Protein AF-A0A533UAQ6-F1 (afdb_monomer_lite)

Secondary structure (DSSP, 8-state):
------------------------------SSPPHHHHHHHTTT---EEEEE--GGGHHHHHHHHHHSTTS-EEEEE-SSSSS-SS--HHHHHHHHHHHHTT-EEEEEEE-GGGTSS-HHHHHHHHHHHHHHSTTT-SEEEEES----GGGHHHHHHHHHHHHHTT--EEEE--SSPPPGGGGGG-SEE----SSSPPPHHHHHHHS-TT----------

Sequence (220 aa):
MIEKSSRVCFGFVAAVLLFSMISTMPHFASGAISPDLATRLKGNTTGIYYPLYSLSELPQVLAAKQAFPNVPFMVNINPASGPGTAPSTAWTSAITQLKSAGAVVTGYVPTAYGTGRSIANVEGMISSYNQFYPNMLDGIMFDEVSGSCSKFTFYQTISNYARSLGYSYIRANPGSSICQTDVPLFNHIAIYESAGYPSESTLASRTFYPQYSKDVVENI

Structure (mmCIF, N/CA/C/O backbone):
data_AF-A0A533UAQ6-F1
#
_entry.id   AF-A0A533UAQ6-F1
#
loop_
_atom_site.group_PDB
_atom_site.id
_atom_site.type_symbol
_atom_site.label_atom_id
_atom_site.label_alt_id
_atom_site.label_comp_id
_atom_site.label_asym_id
_atom_site.label_entity_id
_atom_site.label_seq_id
_atom_site.pdbx_PDB_ins_code
_atom_site.Cartn_x
_atom_site.Cartn_y
_atom_site.Cartn_z
_atom_site.occupancy
_atom_site.B_iso_or_equiv
_atom_site.auth_seq_id
_atom_site.auth_comp_id
_atom_site.auth_asym_id
_atom_site.auth_atom_id
_atom_site.pdbx_PDB_model_num
ATOM 1 N N . MET A 1 1 ? 65.868 -45.463 54.031 1.00 37.78 1 MET A N 1
ATOM 2 C CA . MET A 1 1 ? 65.318 -46.270 52.922 1.00 37.78 1 MET A CA 1
ATOM 3 C C . MET A 1 1 ? 64.194 -45.481 52.282 1.00 37.78 1 MET A C 1
ATOM 5 O O . MET A 1 1 ? 63.428 -44.855 52.999 1.00 37.78 1 MET A O 1
ATOM 9 N N . ILE A 1 2 ? 64.226 -45.420 50.956 1.00 41.84 2 ILE A N 1
ATOM 10 C CA . ILE A 1 2 ? 63.388 -44.621 50.053 1.00 41.84 2 ILE A CA 1
ATOM 11 C C . ILE A 1 2 ? 61.929 -45.082 50.107 1.00 41.84 2 ILE A C 1
ATOM 13 O O . ILE A 1 2 ? 61.722 -46.286 50.074 1.00 41.84 2 ILE A O 1
ATOM 17 N N . GLU A 1 3 ? 60.974 -44.143 50.118 1.00 35.47 3 GLU A N 1
ATOM 18 C CA . GLU A 1 3 ? 59.638 -44.187 49.472 1.00 35.47 3 GLU A CA 1
ATOM 19 C C . GLU A 1 3 ? 58.774 -43.040 50.046 1.00 35.47 3 GLU A C 1
ATOM 21 O O . GLU A 1 3 ? 58.892 -42.718 51.219 1.00 35.47 3 GLU A O 1
ATOM 26 N N . LYS A 1 4 ? 57.878 -42.337 49.349 1.00 37.56 4 LYS A N 1
ATOM 27 C CA . LYS A 1 4 ? 57.475 -42.235 47.942 1.00 37.56 4 LYS A CA 1
ATOM 28 C C . LYS A 1 4 ? 56.616 -40.962 47.885 1.00 37.56 4 LYS A C 1
ATOM 30 O O . LYS A 1 4 ? 55.705 -40.794 48.690 1.00 37.56 4 LYS A O 1
ATOM 35 N N . SER A 1 5 ? 56.927 -40.045 46.975 1.00 42.09 5 SER A N 1
ATOM 36 C CA . SER A 1 5 ? 56.110 -38.853 46.718 1.00 42.09 5 SER A CA 1
ATOM 37 C C . SER A 1 5 ? 54.762 -39.267 46.124 1.00 42.09 5 SER A C 1
ATOM 39 O O . SER A 1 5 ? 54.739 -40.011 45.144 1.00 42.09 5 SER A O 1
ATOM 41 N N . SER A 1 6 ? 53.649 -38.772 46.673 1.00 43.28 6 SER A N 1
ATOM 42 C CA . SER A 1 6 ? 52.372 -38.755 45.954 1.00 43.28 6 SER A CA 1
ATOM 43 C C . SER A 1 6 ? 51.795 -37.342 45.987 1.00 43.28 6 SER A C 1
ATOM 45 O O . SER A 1 6 ? 51.517 -36.769 47.040 1.00 43.28 6 SER A O 1
ATOM 47 N N . ARG A 1 7 ? 51.716 -36.749 44.797 1.00 45.34 7 ARG A N 1
ATOM 48 C CA . ARG A 1 7 ? 51.082 -35.462 44.527 1.00 45.34 7 ARG A CA 1
ATOM 49 C C . ARG A 1 7 ? 49.578 -35.700 44.443 1.00 45.34 7 ARG A C 1
ATOM 51 O O . ARG A 1 7 ? 49.134 -36.460 43.589 1.00 45.34 7 ARG A O 1
ATOM 58 N N . VAL A 1 8 ? 48.809 -35.045 45.304 1.00 46.03 8 VAL A N 1
ATOM 59 C CA . VAL A 1 8 ? 47.346 -35.020 45.210 1.00 46.03 8 VAL A CA 1
ATOM 60 C C . VAL A 1 8 ? 46.960 -33.987 44.148 1.00 46.03 8 VAL A C 1
ATOM 62 O O . VAL A 1 8 ? 47.242 -32.799 44.294 1.00 46.03 8 VAL A O 1
ATOM 65 N N . CYS A 1 9 ? 46.364 -34.449 43.048 1.00 39.62 9 CYS A N 1
ATOM 66 C CA . CYS A 1 9 ? 45.767 -33.603 42.017 1.00 39.62 9 CYS A CA 1
ATOM 67 C C . CYS A 1 9 ? 44.530 -32.885 42.575 1.00 39.62 9 CYS A C 1
ATOM 69 O O . CYS A 1 9 ? 43.550 -33.531 42.937 1.00 39.62 9 CYS A O 1
ATOM 71 N N . PHE A 1 10 ? 44.547 -31.551 42.585 1.00 40.59 10 PHE A N 1
ATOM 72 C CA . PHE A 1 10 ? 43.335 -30.745 42.725 1.00 40.59 10 PHE A CA 1
ATOM 73 C C . PHE A 1 10 ? 42.545 -30.805 41.410 1.00 40.59 10 PHE A C 1
ATOM 75 O O . PHE A 1 10 ? 42.944 -30.212 40.409 1.00 40.59 10 PHE A O 1
ATOM 82 N N . GLY A 1 11 ? 41.438 -31.548 41.405 1.00 37.84 11 GLY A N 1
ATOM 83 C CA . GLY A 1 11 ? 40.451 -31.508 40.331 1.00 37.84 11 GLY A CA 1
ATOM 84 C C . GLY A 1 11 ? 39.616 -30.232 40.426 1.00 37.84 11 GLY A C 1
ATOM 85 O O . GLY A 1 11 ? 38.866 -30.046 41.380 1.00 37.84 11 GLY A O 1
ATOM 86 N N . PHE A 1 12 ? 39.762 -29.355 39.435 1.00 39.44 12 PHE A N 1
ATOM 87 C CA . PHE A 1 12 ? 38.885 -28.214 39.183 1.00 39.44 12 PHE A CA 1
ATOM 88 C C . PHE A 1 12 ? 37.482 -28.712 38.800 1.00 39.44 12 PHE A C 1
ATOM 90 O O . PHE A 1 12 ? 37.337 -29.425 37.810 1.00 39.44 12 PHE A O 1
ATOM 97 N N . VAL A 1 13 ? 36.444 -28.276 39.515 1.00 39.81 13 VAL A N 1
ATOM 98 C CA . VAL A 1 13 ? 35.066 -28.281 38.999 1.00 39.81 13 VAL A CA 1
ATOM 99 C C . VAL A 1 13 ? 34.611 -26.829 38.937 1.00 39.81 13 VAL A C 1
ATOM 101 O O . VAL A 1 13 ? 34.117 -26.269 39.911 1.00 39.81 13 VAL A O 1
ATOM 104 N N . ALA A 1 14 ? 34.839 -26.192 37.789 1.00 40.38 14 ALA A N 1
ATOM 105 C CA . ALA A 1 14 ? 34.228 -24.910 37.473 1.00 40.38 14 ALA A CA 1
ATOM 106 C C . ALA A 1 14 ? 32.794 -25.178 36.995 1.00 40.38 14 ALA A C 1
ATOM 108 O O . ALA A 1 14 ? 32.577 -25.633 35.874 1.00 40.38 14 ALA A O 1
ATOM 109 N N . ALA A 1 15 ? 31.813 -24.933 37.863 1.00 41.59 15 ALA A N 1
ATOM 110 C CA . ALA A 1 15 ? 30.408 -24.936 37.484 1.00 41.5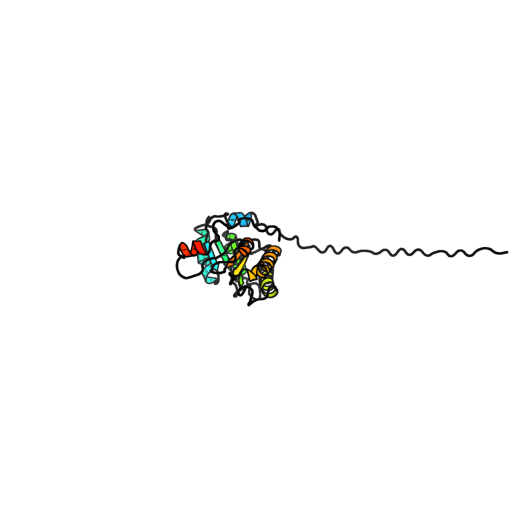9 15 ALA A CA 1
ATOM 111 C C . ALA A 1 15 ? 30.123 -23.689 36.631 1.00 41.59 15 ALA A C 1
ATOM 113 O O . ALA A 1 15 ? 29.994 -22.580 37.149 1.00 41.59 15 ALA A O 1
ATOM 114 N N . VAL A 1 16 ? 30.058 -23.862 35.311 1.00 42.25 16 VAL A N 1
ATOM 115 C CA . VAL A 1 16 ? 29.593 -22.821 34.389 1.00 42.25 16 VAL A CA 1
ATOM 116 C C . VAL A 1 16 ? 28.066 -22.795 34.453 1.00 42.25 16 VAL A C 1
ATOM 118 O O . VAL A 1 16 ? 27.390 -23.623 33.846 1.00 42.25 16 VAL A O 1
ATOM 121 N N . LEU A 1 17 ? 27.517 -21.849 35.214 1.00 41.69 17 LEU A N 1
ATOM 122 C CA . LEU A 1 17 ? 26.097 -21.506 35.170 1.00 41.69 17 LEU A CA 1
ATOM 123 C C . LEU A 1 17 ? 25.812 -20.765 33.857 1.00 41.69 17 LEU A C 1
ATOM 125 O O . LEU A 1 17 ? 25.937 -19.545 33.768 1.00 41.69 17 LEU A O 1
ATOM 129 N N . LEU A 1 18 ? 25.444 -21.518 32.822 1.00 40.66 18 LEU A N 1
ATOM 130 C CA . LEU A 1 18 ? 24.836 -20.978 31.609 1.00 40.66 18 LEU A CA 1
ATOM 131 C C . LEU A 1 18 ? 23.418 -20.508 31.952 1.00 40.66 18 LEU A C 1
ATOM 133 O O . LEU A 1 18 ? 22.470 -21.289 31.941 1.00 40.66 18 LEU A O 1
ATOM 137 N N . PHE A 1 19 ? 23.269 -19.219 32.253 1.00 42.84 19 PHE A N 1
ATOM 138 C CA . PHE A 1 19 ? 21.973 -18.559 32.143 1.00 42.84 19 PHE A CA 1
ATOM 139 C C . PHE A 1 19 ? 21.573 -18.576 30.666 1.00 42.84 19 PHE A C 1
ATOM 141 O O . PHE A 1 19 ? 22.079 -17.789 29.866 1.00 42.84 19 PHE A O 1
ATOM 148 N N . SER A 1 20 ? 20.679 -19.492 30.288 1.00 41.34 20 SER A N 1
ATOM 149 C CA . SER A 1 20 ? 20.009 -19.420 28.996 1.00 41.34 20 SER A CA 1
ATOM 150 C C . SER A 1 20 ? 19.139 -18.167 29.003 1.00 41.34 20 SER A C 1
ATOM 152 O O . SER A 1 20 ? 18.045 -18.152 29.570 1.00 41.34 20 SER A O 1
ATOM 154 N N . MET A 1 21 ? 19.631 -17.097 28.387 1.00 43.41 21 MET A N 1
ATOM 155 C CA . MET A 1 21 ? 18.768 -16.031 27.903 1.00 43.41 21 MET A CA 1
ATOM 156 C C . MET A 1 21 ? 17.823 -16.684 26.896 1.00 43.41 21 MET A C 1
ATOM 158 O O . MET A 1 21 ? 18.199 -16.925 25.749 1.00 43.41 21 MET A O 1
ATOM 162 N N . ILE A 1 22 ? 16.607 -17.014 27.329 1.00 46.47 22 ILE A N 1
ATOM 163 C CA . ILE A 1 22 ? 15.497 -17.239 26.411 1.00 46.47 22 ILE A CA 1
ATOM 164 C C . ILE A 1 22 ? 15.212 -15.861 25.817 1.00 46.47 22 ILE A C 1
ATOM 166 O O . ILE A 1 22 ? 14.390 -15.094 26.307 1.00 46.47 22 ILE A O 1
ATOM 170 N N . SER A 1 23 ? 15.990 -15.516 24.793 1.00 41.38 23 SER A N 1
ATOM 171 C CA . SER A 1 23 ? 15.589 -14.559 23.781 1.00 41.38 23 SER A CA 1
ATOM 172 C C . SER A 1 23 ? 14.263 -15.084 23.253 1.00 41.38 23 SER A C 1
ATOM 174 O O . SER A 1 23 ? 14.217 -16.123 22.591 1.00 41.38 23 SER A O 1
ATOM 176 N N . THR A 1 24 ? 13.165 -14.436 23.635 1.00 39.88 24 THR A N 1
ATOM 177 C CA . THR A 1 24 ? 11.877 -14.634 22.986 1.00 39.88 24 THR A CA 1
ATOM 178 C C . THR A 1 24 ? 12.060 -14.172 21.551 1.00 39.88 24 THR A C 1
ATOM 180 O O . THR A 1 24 ? 11.865 -12.997 21.240 1.00 39.88 24 THR A O 1
ATOM 183 N N . MET A 1 25 ? 12.510 -15.081 20.684 1.00 42.47 25 MET A N 1
ATOM 184 C CA . MET A 1 25 ? 12.409 -14.867 19.255 1.00 42.47 25 MET A CA 1
ATOM 185 C C . MET A 1 25 ? 10.946 -14.524 18.993 1.00 42.47 25 MET A C 1
ATOM 187 O O . MET A 1 25 ? 10.076 -15.294 19.425 1.00 42.47 25 MET A O 1
ATOM 191 N N . PRO A 1 26 ? 10.647 -13.366 18.381 1.00 44.41 26 PRO A N 1
ATOM 192 C CA . PRO A 1 26 ? 9.288 -13.099 17.964 1.00 44.41 26 PRO A CA 1
ATOM 193 C C . PRO A 1 26 ? 8.875 -14.296 17.113 1.00 44.41 26 PRO A C 1
ATOM 195 O O . PRO A 1 26 ? 9.591 -14.685 16.190 1.00 44.41 26 PRO A O 1
ATOM 198 N N . HIS A 1 27 ? 7.775 -14.945 17.496 1.00 41.75 27 HIS A N 1
ATOM 199 C CA . HIS A 1 27 ? 7.109 -15.890 16.616 1.00 41.75 27 HIS A CA 1
ATOM 200 C C . HIS A 1 27 ? 6.957 -15.163 15.284 1.00 41.75 27 HIS A C 1
ATOM 202 O O . HIS A 1 27 ? 6.264 -14.147 15.233 1.00 41.75 27 HIS A O 1
ATOM 208 N N . PHE A 1 28 ? 7.651 -15.629 14.244 1.00 41.25 28 PHE A N 1
ATOM 209 C CA . PHE A 1 28 ? 7.388 -15.158 12.897 1.00 41.25 28 PHE A CA 1
ATOM 210 C C . PHE A 1 28 ? 5.911 -15.446 12.657 1.00 41.25 28 PHE A C 1
ATOM 212 O O . PHE A 1 28 ? 5.507 -16.608 12.561 1.00 41.25 28 PHE A O 1
ATOM 219 N N . ALA A 1 29 ? 5.089 -14.397 12.669 1.00 47.56 29 ALA A N 1
ATOM 220 C CA . ALA A 1 29 ? 3.724 -14.514 12.212 1.00 47.56 29 ALA A CA 1
ATOM 221 C C . ALA A 1 29 ? 3.829 -15.072 10.795 1.00 47.56 29 ALA A C 1
ATOM 223 O O . ALA A 1 29 ? 4.537 -14.515 9.954 1.00 47.56 29 ALA A O 1
ATOM 224 N N . SER A 1 30 ? 3.209 -16.229 10.569 1.00 52.34 30 SER A N 1
ATOM 225 C CA . SER A 1 30 ? 3.068 -16.781 9.231 1.00 52.34 30 SER A CA 1
ATOM 226 C C . SER A 1 30 ? 2.620 -15.651 8.303 1.00 52.34 30 SER A C 1
ATOM 228 O O . SER A 1 30 ? 1.669 -14.940 8.624 1.00 52.34 30 SER A O 1
ATOM 230 N N . GLY A 1 31 ? 3.284 -15.487 7.155 1.00 59.75 31 GLY A N 1
ATOM 231 C CA . GLY A 1 31 ? 2.852 -14.549 6.114 1.00 59.75 31 GLY A CA 1
ATOM 232 C C . GLY A 1 31 ? 1.464 -14.874 5.537 1.00 59.75 31 GLY A C 1
ATOM 233 O O . GLY A 1 31 ? 1.018 -14.200 4.611 1.00 59.75 31 GLY A O 1
ATOM 234 N N . ALA A 1 32 ? 0.788 -15.901 6.062 1.00 76.38 32 ALA A N 1
ATOM 235 C CA . ALA A 1 32 ? -0.568 -16.263 5.720 1.00 76.38 32 ALA A CA 1
ATOM 236 C C . ALA A 1 32 ? -1.567 -15.161 6.094 1.00 76.38 32 ALA A C 1
ATOM 238 O O . ALA A 1 32 ? -1.533 -14.549 7.163 1.00 76.38 32 ALA A O 1
ATOM 239 N N . ILE A 1 33 ? -2.517 -14.960 5.189 1.00 82.50 33 ILE A N 1
ATOM 240 C CA . ILE A 1 33 ? -3.680 -14.108 5.399 1.00 82.50 33 ILE A CA 1
ATOM 241 C C . ILE A 1 33 ? -4.518 -14.688 6.546 1.00 82.50 33 ILE A C 1
ATOM 243 O O . ILE A 1 33 ? -4.888 -15.863 6.525 1.00 82.50 33 ILE A O 1
ATOM 247 N N . SER A 1 34 ? -4.847 -13.861 7.543 1.00 87.31 34 SER A N 1
ATOM 248 C CA . SER A 1 34 ? -5.701 -14.291 8.655 1.00 87.31 34 SER A CA 1
ATOM 249 C C . SER A 1 34 ? -7.123 -14.631 8.172 1.00 87.31 34 SER A C 1
ATOM 251 O O . SER A 1 34 ? -7.592 -14.045 7.193 1.00 87.31 34 SER A O 1
ATOM 253 N N . PRO A 1 35 ? -7.871 -15.518 8.858 1.00 89.19 35 PRO A N 1
ATOM 254 C CA . PRO A 1 35 ? -9.251 -15.838 8.474 1.00 89.19 35 PRO A CA 1
ATOM 255 C C . PRO A 1 35 ? -10.178 -14.612 8.411 1.00 89.19 35 PRO A C 1
ATOM 257 O O . PRO A 1 35 ? -11.034 -14.512 7.530 1.00 89.19 35 PRO A O 1
ATOM 260 N N . ASP A 1 36 ? -9.979 -13.653 9.319 1.00 90.81 36 ASP A N 1
ATOM 261 C CA . ASP A 1 36 ? -10.690 -12.371 9.310 1.00 90.81 36 ASP A CA 1
ATOM 262 C C . ASP A 1 36 ? -10.366 -11.558 8.047 1.00 90.81 36 ASP A C 1
ATOM 264 O O . ASP A 1 36 ? -11.267 -11.101 7.339 1.00 90.81 36 ASP A O 1
ATOM 268 N N . LEU A 1 37 ? -9.080 -11.424 7.713 1.00 90.38 37 LEU A N 1
ATOM 269 C CA . LEU A 1 37 ? -8.660 -10.709 6.515 1.00 90.38 37 LEU A CA 1
ATOM 270 C C . LEU A 1 37 ? -9.162 -11.401 5.241 1.00 90.38 37 LEU A C 1
ATOM 272 O O . LEU A 1 37 ? -9.682 -10.729 4.353 1.00 90.38 37 LEU A O 1
ATOM 276 N N . ALA A 1 38 ? -9.106 -12.733 5.169 1.00 91.12 38 ALA A N 1
ATOM 277 C CA . ALA A 1 38 ? -9.668 -13.505 4.061 1.00 91.12 38 ALA A CA 1
ATOM 278 C C . ALA A 1 38 ? -11.174 -13.239 3.883 1.00 91.12 38 ALA A C 1
ATOM 280 O O . ALA A 1 38 ? -11.648 -13.043 2.761 1.00 91.12 38 ALA A O 1
ATOM 281 N N . THR A 1 39 ? -11.917 -13.157 4.992 1.00 91.25 39 THR A N 1
ATOM 282 C CA . THR A 1 39 ? -13.353 -12.840 4.995 1.00 91.25 39 THR A CA 1
ATOM 283 C C . THR A 1 39 ? -13.622 -11.437 4.452 1.00 91.25 39 THR A C 1
ATOM 285 O O . THR A 1 39 ? -14.526 -11.258 3.634 1.00 91.25 39 THR A O 1
ATOM 288 N N . ARG A 1 40 ? -12.825 -10.439 4.852 1.00 92.00 40 ARG A N 1
ATOM 289 C CA . ARG A 1 40 ? -12.962 -9.052 4.372 1.00 92.00 40 ARG A CA 1
ATOM 290 C C . ARG A 1 40 ? -12.531 -8.874 2.912 1.00 92.00 40 ARG A C 1
ATOM 292 O O . ARG A 1 40 ? -13.127 -8.065 2.205 1.00 92.00 40 ARG A O 1
ATOM 299 N N . LEU A 1 41 ? -11.550 -9.649 2.445 1.00 88.94 41 LEU A N 1
ATOM 300 C CA . LEU A 1 41 ? -11.102 -9.664 1.046 1.00 88.94 41 LEU A CA 1
ATOM 301 C C . LEU A 1 41 ? -12.107 -10.342 0.102 1.00 88.94 41 LEU A C 1
ATOM 303 O O . LEU A 1 41 ? -12.185 -9.973 -1.065 1.00 88.94 41 LEU A O 1
ATOM 307 N N . LYS A 1 42 ? -12.887 -11.316 0.591 1.00 86.69 42 LYS A N 1
ATOM 308 C CA . LYS A 1 42 ? -13.852 -12.107 -0.201 1.00 86.69 42 LYS A CA 1
ATOM 309 C C . LYS A 1 42 ? -13.249 -12.762 -1.454 1.00 86.69 42 LYS A C 1
ATOM 311 O O . LYS A 1 42 ? -13.896 -12.842 -2.504 1.00 86.69 42 LYS A O 1
ATOM 316 N N . GLY A 1 43 ? -12.018 -13.260 -1.340 1.00 80.38 43 GLY A N 1
ATOM 317 C CA . GLY A 1 43 ? -11.334 -13.998 -2.405 1.00 80.38 43 GLY A CA 1
ATOM 318 C C . GLY A 1 43 ? -11.165 -13.177 -3.688 1.00 80.38 43 GLY A C 1
ATOM 319 O O . GLY A 1 43 ? -10.632 -12.076 -3.653 1.00 80.38 43 GLY A O 1
ATOM 320 N N . ASN A 1 44 ? -11.636 -13.712 -4.821 1.00 75.38 44 ASN A N 1
ATOM 321 C CA . ASN A 1 44 ? -11.483 -13.094 -6.150 1.00 75.38 44 ASN A CA 1
ATOM 322 C C . ASN A 1 44 ? -12.609 -12.104 -6.508 1.00 75.38 44 ASN A C 1
ATOM 324 O O . ASN A 1 44 ? -12.785 -11.766 -7.679 1.00 75.38 44 ASN A O 1
ATOM 328 N N . THR A 1 45 ? -13.416 -11.680 -5.533 1.00 84.75 45 THR A N 1
ATOM 329 C CA . THR A 1 45 ? -14.510 -10.733 -5.776 1.00 84.75 45 THR A CA 1
ATOM 330 C C . THR A 1 45 ? -13.940 -9.350 -6.079 1.00 84.75 45 THR A C 1
ATOM 332 O O . THR A 1 45 ? -13.104 -8.843 -5.334 1.00 84.75 45 THR A O 1
ATOM 335 N N . THR A 1 46 ? -14.417 -8.703 -7.143 1.00 89.31 46 THR A N 1
ATOM 336 C CA . THR A 1 46 ? -14.071 -7.304 -7.416 1.00 89.31 46 THR A CA 1
ATOM 337 C C . THR A 1 46 ? -14.562 -6.406 -6.280 1.00 89.31 46 THR A C 1
ATOM 339 O O . THR A 1 46 ? -15.709 -6.501 -5.843 1.00 89.31 46 THR A O 1
ATOM 342 N N . GLY A 1 47 ? -13.684 -5.525 -5.809 1.00 93.56 47 GLY A N 1
ATOM 343 C CA . GLY A 1 47 ? -13.968 -4.576 -4.740 1.00 93.56 47 GLY A CA 1
ATOM 344 C C . GLY A 1 47 ? -13.612 -3.146 -5.122 1.00 93.56 47 GLY A C 1
ATOM 345 O O . GLY A 1 47 ? -13.316 -2.842 -6.277 1.00 93.56 47 GLY A O 1
ATOM 346 N N . ILE A 1 48 ? -13.615 -2.272 -4.122 1.00 96.06 48 ILE A N 1
ATOM 347 C CA . ILE A 1 48 ? -13.149 -0.892 -4.244 1.00 96.06 48 ILE A CA 1
ATOM 348 C C . ILE A 1 48 ? -11.778 -0.772 -3.592 1.00 96.06 48 ILE A C 1
ATOM 350 O O . ILE A 1 48 ? -11.574 -1.205 -2.458 1.00 96.06 48 ILE A O 1
ATOM 354 N N . TYR A 1 49 ? -10.855 -0.132 -4.300 1.00 96.56 49 TYR A N 1
ATOM 355 C CA . TYR A 1 49 ? -9.645 0.429 -3.718 1.00 96.56 49 TYR A CA 1
ATOM 356 C C . TYR A 1 49 ? -9.837 1.937 -3.547 1.00 96.56 49 TYR A C 1
ATOM 358 O O . TYR A 1 49 ? -10.241 2.607 -4.497 1.00 96.56 49 TYR A O 1
ATOM 366 N N . TYR A 1 50 ? -9.541 2.466 -2.361 1.00 97.94 50 TYR A N 1
ATOM 367 C CA . TYR A 1 50 ? -9.657 3.889 -2.056 1.00 97.94 50 TYR A CA 1
ATOM 368 C C . TYR A 1 50 ? -8.350 4.425 -1.437 1.00 97.94 50 TYR A C 1
ATOM 370 O O . TYR A 1 50 ? -7.999 4.026 -0.321 1.00 97.94 50 TYR A O 1
ATOM 378 N N . PRO A 1 51 ? -7.619 5.324 -2.119 1.00 97.75 51 PRO A N 1
ATOM 379 C CA . PRO A 1 51 ? -6.477 6.030 -1.544 1.00 97.75 51 PRO A CA 1
ATOM 380 C C . PRO A 1 51 ? -6.957 7.153 -0.608 1.00 97.75 51 PRO A C 1
ATOM 382 O O . PRO A 1 51 ? -7.228 8.265 -1.047 1.00 97.75 51 PRO A O 1
ATOM 385 N N . LEU A 1 52 ? -7.092 6.864 0.689 1.00 98.38 52 LEU A N 1
ATOM 386 C CA . LEU A 1 52 ? -7.532 7.836 1.693 1.00 98.38 52 LEU A CA 1
ATOM 387 C C . LEU A 1 52 ? -6.350 8.719 2.108 1.00 98.38 52 LEU A C 1
ATOM 389 O O . LEU A 1 52 ? -5.645 8.425 3.077 1.00 98.38 52 LEU A O 1
ATOM 393 N N . TYR A 1 53 ? -6.111 9.784 1.346 1.00 96.62 53 TYR A N 1
ATOM 394 C CA . TYR A 1 53 ? -4.967 10.679 1.549 1.00 96.62 53 TYR A CA 1
ATOM 395 C C . TYR A 1 53 ? -5.327 11.927 2.359 1.00 96.62 53 TYR A C 1
ATOM 397 O O . TYR A 1 53 ? -4.438 12.575 2.907 1.00 96.62 53 TYR A O 1
ATOM 405 N N . SER A 1 54 ? -6.619 12.227 2.516 1.00 96.88 54 SER A N 1
ATOM 406 C CA . SER A 1 54 ? -7.104 13.223 3.465 1.00 96.88 54 SER A CA 1
ATOM 407 C C . SER A 1 54 ? -8.150 12.639 4.410 1.00 96.88 54 SER A C 1
ATOM 409 O O . SER A 1 54 ? -9.131 12.024 3.997 1.00 96.88 54 SER A O 1
ATOM 411 N N . LEU A 1 55 ? -8.009 12.924 5.707 1.00 98.12 55 LEU A N 1
ATOM 412 C CA . LEU A 1 55 ? -9.017 12.564 6.710 1.00 98.12 55 LEU A CA 1
ATOM 413 C C . LEU A 1 55 ? -10.381 13.228 6.460 1.00 98.12 55 LEU A C 1
ATOM 415 O O . LEU A 1 55 ? -11.395 12.715 6.930 1.00 98.12 55 LEU A O 1
ATOM 419 N N . SER A 1 56 ? -10.438 14.320 5.690 1.00 98.31 56 SER A N 1
ATOM 420 C CA . SER A 1 56 ? -11.708 14.942 5.287 1.00 98.31 56 SER A CA 1
ATOM 421 C C . SER A 1 56 ? -12.580 14.027 4.422 1.00 98.31 56 SER A C 1
ATOM 423 O O . SER A 1 56 ? -13.786 14.232 4.341 1.00 98.31 56 SER A O 1
ATOM 425 N N . GLU A 1 57 ? -11.992 13.018 3.779 1.00 97.94 57 GLU A N 1
ATOM 426 C CA . GLU A 1 57 ? -12.691 12.049 2.931 1.00 97.94 57 GLU A CA 1
ATOM 427 C C . GLU A 1 57 ? -13.205 10.835 3.724 1.00 97.94 57 GLU A C 1
ATOM 429 O O . GLU A 1 57 ? -13.977 10.030 3.206 1.00 97.94 57 GLU A O 1
ATOM 434 N N . LEU A 1 58 ? -12.812 10.674 4.992 1.00 98.50 58 LEU A N 1
ATOM 435 C CA . LEU A 1 58 ? -13.220 9.524 5.803 1.00 98.50 58 LEU A CA 1
ATOM 436 C C . LEU A 1 58 ? -14.754 9.345 5.879 1.00 98.50 58 LEU A C 1
ATOM 438 O O . LEU A 1 58 ? -15.205 8.207 5.722 1.00 98.50 58 LEU A O 1
ATOM 442 N N . PRO A 1 59 ? -15.579 10.403 6.063 1.00 98.56 59 PRO A N 1
ATOM 443 C CA . PRO A 1 59 ? -17.029 10.238 6.165 1.00 98.56 59 PRO A CA 1
ATOM 444 C C . PRO A 1 59 ? -17.662 9.581 4.932 1.00 98.56 59 PRO A C 1
ATOM 446 O O . PRO A 1 59 ? -18.495 8.688 5.077 1.00 98.56 59 PRO A O 1
ATOM 449 N N . GLN A 1 60 ? -17.244 9.964 3.720 1.00 97.75 60 GLN A N 1
ATOM 450 C CA . GLN A 1 60 ? -17.782 9.385 2.481 1.00 97.75 60 GLN A CA 1
ATOM 451 C C . GLN A 1 60 ? -17.328 7.934 2.274 1.00 97.75 60 GLN A C 1
ATOM 453 O O . GLN A 1 60 ? -18.120 7.104 1.829 1.00 97.75 60 GLN A O 1
ATOM 458 N N . VAL A 1 61 ? -16.090 7.598 2.656 1.00 97.94 61 VAL A N 1
ATOM 459 C CA . VAL A 1 61 ? -15.578 6.220 2.577 1.00 97.94 61 VAL A CA 1
ATOM 460 C C . VAL A 1 61 ? -16.349 5.302 3.528 1.00 97.94 61 VAL A C 1
ATOM 462 O O . VAL A 1 61 ? -16.769 4.213 3.129 1.00 97.94 61 VAL A O 1
ATOM 465 N N . LEU A 1 62 ? -16.589 5.747 4.766 1.00 98.44 62 LEU A N 1
ATOM 466 C CA . LEU A 1 62 ? -17.380 4.995 5.744 1.00 98.44 62 LEU A CA 1
ATOM 467 C C . LEU A 1 62 ? -18.832 4.833 5.290 1.00 98.44 62 LEU A C 1
ATOM 469 O O . LEU A 1 62 ? -19.353 3.719 5.335 1.00 98.44 62 LEU A O 1
ATOM 473 N N . ALA A 1 63 ? -19.462 5.904 4.800 1.00 98.19 63 ALA A N 1
ATOM 474 C CA . ALA A 1 63 ? -20.826 5.851 4.281 1.00 98.19 63 ALA A CA 1
ATOM 475 C C . ALA A 1 63 ? -20.956 4.844 3.125 1.00 98.19 63 ALA A C 1
ATOM 477 O O . ALA A 1 63 ? -21.867 4.016 3.128 1.00 98.19 63 ALA A O 1
ATOM 478 N N . ALA A 1 64 ? -20.008 4.842 2.180 1.00 97.75 64 ALA A N 1
ATOM 479 C CA . ALA A 1 64 ? -19.990 3.880 1.081 1.00 97.75 64 ALA A CA 1
ATOM 480 C C . ALA A 1 64 ? -19.825 2.434 1.581 1.00 97.75 64 ALA A C 1
ATOM 482 O O . ALA A 1 64 ? -20.589 1.551 1.184 1.00 97.75 64 ALA A O 1
ATOM 483 N N . LYS A 1 65 ? -18.883 2.177 2.500 1.00 96.56 65 LYS A N 1
ATOM 484 C CA . LYS A 1 65 ? -18.680 0.834 3.070 1.00 96.56 65 LYS A CA 1
ATOM 485 C C . LYS A 1 65 ? -19.916 0.323 3.815 1.00 96.56 65 LYS A C 1
ATOM 487 O O . LYS A 1 65 ? -20.214 -0.870 3.734 1.00 96.56 65 LYS A O 1
ATOM 492 N N . GLN A 1 66 ? -20.610 1.202 4.539 1.00 96.56 66 GLN A N 1
ATOM 493 C CA . GLN A 1 66 ? -21.827 0.877 5.288 1.00 96.56 66 GLN A CA 1
ATOM 494 C C . GLN A 1 66 ? -23.016 0.598 4.367 1.00 96.56 66 GLN A C 1
ATOM 496 O O . GLN A 1 66 ? -23.756 -0.350 4.614 1.00 96.56 66 GLN A O 1
ATOM 501 N N . ALA A 1 67 ? -23.178 1.374 3.291 1.00 97.62 67 ALA A N 1
ATOM 502 C CA . ALA A 1 67 ? -24.226 1.154 2.295 1.00 97.62 67 ALA A CA 1
ATOM 503 C C . ALA A 1 67 ? -24.020 -0.152 1.507 1.00 97.62 67 ALA A C 1
ATOM 505 O O . ALA A 1 67 ? -24.985 -0.813 1.125 1.00 97.62 67 ALA A O 1
ATOM 506 N N . PHE A 1 68 ? -22.761 -0.553 1.304 1.00 96.19 68 PHE A N 1
ATOM 507 C CA . PHE A 1 68 ? -22.384 -1.762 0.572 1.00 96.19 68 PHE A CA 1
ATOM 508 C C . PHE A 1 68 ? -21.551 -2.709 1.454 1.00 96.19 68 PHE A C 1
ATOM 510 O O . PHE A 1 68 ? -20.374 -2.972 1.174 1.00 96.19 68 PHE A O 1
ATOM 517 N N . PRO A 1 69 ? -22.143 -3.286 2.521 1.00 93.25 69 PRO A N 1
ATOM 518 C CA . PRO A 1 69 ? -21.402 -4.051 3.525 1.00 93.25 69 PRO A CA 1
ATOM 519 C C . PRO A 1 69 ? -20.725 -5.292 2.934 1.00 93.25 69 PRO A C 1
ATOM 521 O O . PRO A 1 69 ? -19.705 -5.752 3.448 1.00 93.25 69 PRO A O 1
ATOM 524 N N . ASN A 1 70 ? -21.246 -5.790 1.811 1.00 92.00 70 ASN A N 1
ATOM 525 C CA . ASN A 1 70 ? -20.744 -6.970 1.132 1.00 92.00 70 ASN A CA 1
ATOM 526 C C . ASN A 1 70 ? -19.683 -6.713 0.057 1.00 92.00 70 ASN A C 1
ATOM 528 O O . ASN A 1 70 ? -19.135 -7.693 -0.445 1.00 92.00 70 ASN A O 1
ATOM 532 N N . VAL A 1 71 ? -19.384 -5.464 -0.291 1.00 95.38 71 VAL A N 1
ATOM 533 C CA . VAL A 1 71 ? -18.328 -5.150 -1.261 1.00 95.38 71 VAL A CA 1
ATOM 534 C C . VAL A 1 71 ? -16.983 -5.097 -0.525 1.00 95.38 71 VAL A C 1
ATOM 536 O O . VAL A 1 71 ? -16.885 -4.371 0.473 1.00 95.38 71 VAL A O 1
ATOM 539 N N . PRO A 1 72 ? -15.951 -5.850 -0.966 1.00 95.44 72 PRO A N 1
ATOM 540 C CA . PRO A 1 72 ? -14.600 -5.710 -0.432 1.00 95.44 72 PRO A CA 1
ATOM 541 C C . PRO A 1 72 ? -14.104 -4.281 -0.624 1.00 95.44 72 PRO A C 1
ATOM 543 O O . PRO A 1 72 ? -14.250 -3.701 -1.699 1.00 95.44 72 PRO A O 1
ATOM 546 N N . PHE A 1 73 ? -13.524 -3.709 0.422 1.00 96.38 73 PHE A N 1
ATOM 547 C CA . PHE A 1 73 ? -13.092 -2.313 0.442 1.00 96.38 73 PHE A CA 1
ATOM 548 C C . PHE A 1 73 ? -11.676 -2.258 0.994 1.00 96.38 73 PHE A C 1
ATOM 550 O O . PHE A 1 73 ? -11.453 -2.589 2.157 1.00 96.38 73 PHE A O 1
ATOM 557 N N . MET A 1 74 ? -10.729 -1.866 0.152 1.00 97.31 74 MET A N 1
ATOM 558 C CA . MET A 1 74 ? -9.320 -1.711 0.489 1.00 97.31 74 MET A CA 1
ATOM 559 C C . MET A 1 74 ? -9.024 -0.222 0.594 1.00 97.31 74 MET A C 1
ATOM 561 O O . MET A 1 74 ? -9.092 0.494 -0.402 1.00 97.31 74 MET A O 1
ATOM 565 N N . VAL A 1 75 ? -8.706 0.247 1.792 1.00 98.56 75 VAL A N 1
ATOM 566 C CA . VAL A 1 75 ? -8.457 1.659 2.070 1.00 98.56 75 VAL A CA 1
ATOM 567 C C . VAL A 1 75 ? -6.989 1.840 2.415 1.00 98.56 75 VAL A C 1
ATOM 569 O O . VAL A 1 75 ? -6.497 1.279 3.393 1.00 98.56 75 VAL A O 1
ATOM 572 N N . ASN A 1 76 ? -6.284 2.617 1.600 1.00 98.75 76 ASN A N 1
ATOM 573 C CA . ASN A 1 76 ? -4.872 2.900 1.807 1.00 98.75 76 ASN A CA 1
ATOM 574 C C . ASN A 1 76 ? -4.709 4.246 2.507 1.00 98.75 76 ASN A C 1
ATOM 576 O O . ASN A 1 76 ? -5.058 5.273 1.928 1.00 98.75 76 ASN A O 1
ATOM 580 N N . ILE A 1 77 ? -4.201 4.240 3.738 1.00 98.81 77 ILE A N 1
ATOM 581 C CA . ILE A 1 77 ? -3.950 5.466 4.496 1.00 98.81 77 ILE A CA 1
ATOM 582 C C . ILE A 1 77 ? -2.604 6.067 4.108 1.00 98.81 77 ILE A C 1
ATOM 584 O O . ILE A 1 77 ? -1.639 5.349 3.834 1.00 98.81 77 ILE A O 1
ATOM 588 N N . ASN A 1 78 ? -2.526 7.393 4.144 1.00 98.69 78 ASN A N 1
ATOM 589 C CA . ASN A 1 78 ? -1.290 8.114 3.881 1.00 98.69 78 ASN A CA 1
ATOM 590 C C . ASN A 1 78 ? -1.147 9.331 4.812 1.00 98.69 78 ASN A C 1
ATOM 592 O O . ASN A 1 78 ? -1.467 10.448 4.407 1.00 98.69 78 ASN A O 1
ATOM 596 N N . PRO A 1 79 ? -0.690 9.138 6.065 1.00 98.38 79 PRO A N 1
ATOM 597 C CA . PRO A 1 79 ? -0.560 10.236 7.016 1.00 98.38 79 PRO A CA 1
ATOM 598 C C . PRO A 1 79 ? 0.291 11.422 6.553 1.00 98.38 79 PRO A C 1
ATOM 600 O O . PRO A 1 79 ? -0.090 12.562 6.813 1.00 98.38 79 PRO A O 1
ATOM 603 N N . ALA A 1 80 ? 1.436 11.171 5.911 1.00 98.00 80 ALA A N 1
ATOM 604 C CA . ALA A 1 80 ? 2.355 12.220 5.461 1.00 98.00 80 ALA A CA 1
ATOM 605 C C . ALA A 1 80 ? 3.318 11.720 4.365 1.00 98.00 80 ALA A C 1
ATOM 607 O O . ALA A 1 80 ? 4.536 11.723 4.554 1.00 98.00 80 ALA A O 1
ATOM 608 N N . SER A 1 81 ? 2.787 11.235 3.239 1.00 97.88 81 SER A N 1
ATOM 609 C CA . SER A 1 81 ? 3.569 10.519 2.208 1.00 97.88 81 SER A CA 1
ATOM 610 C C . SER A 1 81 ? 4.348 9.338 2.803 1.00 97.88 81 SER A C 1
ATOM 612 O O . SER A 1 81 ? 5.538 9.145 2.551 1.00 97.88 81 SER A O 1
ATOM 614 N N . GLY A 1 82 ? 3.664 8.582 3.662 1.00 98.50 82 GLY A N 1
ATOM 615 C CA . GLY A 1 82 ? 4.252 7.648 4.611 1.00 98.50 82 GLY A CA 1
ATOM 616 C C . GLY A 1 82 ? 3.595 7.721 5.995 1.00 98.50 82 GLY A C 1
ATOM 617 O O . GLY A 1 82 ? 2.582 8.402 6.164 1.00 98.50 82 GLY A O 1
ATOM 618 N N . PRO A 1 83 ? 4.192 7.066 7.007 1.00 98.38 83 PRO A N 1
ATOM 619 C CA . PRO A 1 83 ? 3.618 6.942 8.351 1.00 98.38 83 PRO A CA 1
ATOM 620 C C . PRO A 1 83 ? 3.592 8.249 9.160 1.00 98.38 83 PRO A C 1
ATOM 622 O O . PRO A 1 83 ? 2.911 8.312 10.183 1.00 98.38 83 PRO A O 1
ATOM 625 N N . GLY A 1 84 ? 4.321 9.282 8.724 1.00 97.44 84 GLY A N 1
ATOM 626 C CA . GLY A 1 84 ? 4.617 10.471 9.526 1.00 97.44 84 GLY A CA 1
ATOM 627 C C . GLY A 1 84 ? 5.815 10.263 10.456 1.00 97.44 84 GLY A C 1
ATOM 628 O O . GLY A 1 84 ? 6.559 9.295 10.321 1.00 97.44 84 GLY A O 1
ATOM 629 N N . THR A 1 85 ? 6.024 11.195 11.387 1.00 97.62 85 THR A N 1
ATOM 630 C CA . THR A 1 85 ? 7.141 11.166 12.353 1.00 97.62 85 THR A CA 1
ATOM 631 C C . THR A 1 85 ? 6.734 10.678 13.747 1.00 97.62 85 THR A C 1
ATOM 633 O O . THR A 1 85 ? 7.602 10.408 14.573 1.00 97.62 85 THR A O 1
ATOM 636 N N . ALA A 1 86 ? 5.431 10.568 14.015 1.00 98.25 86 ALA A N 1
ATOM 637 C CA . ALA A 1 86 ? 4.847 10.144 15.284 1.00 98.25 86 ALA A CA 1
ATOM 638 C C . ALA A 1 86 ? 3.433 9.569 15.049 1.00 98.25 86 ALA A C 1
ATOM 640 O O . ALA A 1 86 ? 2.810 9.903 14.034 1.00 98.25 86 ALA A O 1
ATOM 641 N N . PRO A 1 87 ? 2.890 8.748 15.972 1.00 97.75 87 PRO A N 1
ATOM 642 C CA . PRO A 1 87 ? 1.509 8.286 15.877 1.00 97.75 87 PRO A CA 1
ATOM 643 C C . PRO A 1 87 ? 0.526 9.460 15.940 1.00 97.75 87 PRO A C 1
ATOM 645 O O . PRO A 1 87 ? 0.689 10.390 16.730 1.00 97.75 87 PRO A O 1
ATOM 648 N N . SER A 1 88 ? -0.529 9.397 15.127 1.00 98.31 88 SER A N 1
ATOM 649 C CA . SER A 1 88 ? -1.595 10.399 15.102 1.00 98.31 88 SER A CA 1
ATOM 650 C C . SER A 1 88 ? -2.895 9.812 15.628 1.00 98.31 88 SER A C 1
ATOM 652 O O . SER A 1 88 ? -3.428 8.863 15.058 1.00 98.31 88 SER A O 1
ATOM 654 N N . THR A 1 89 ? -3.457 10.429 16.667 1.00 98.50 89 THR A N 1
ATOM 655 C CA . THR A 1 89 ? -4.744 10.021 17.251 1.00 98.50 89 THR A CA 1
ATOM 656 C C . THR A 1 89 ? -5.893 10.094 16.244 1.00 98.50 89 THR A C 1
ATOM 658 O O . THR A 1 89 ? -6.802 9.263 16.280 1.00 98.50 89 THR A O 1
ATOM 661 N N . ALA A 1 90 ? -5.840 11.044 15.306 1.00 98.62 90 ALA A N 1
ATOM 662 C CA . ALA A 1 90 ? -6.836 11.178 14.250 1.00 98.62 90 ALA A CA 1
ATOM 663 C C . ALA A 1 90 ? -6.778 9.995 13.269 1.00 98.62 90 ALA A C 1
ATOM 665 O O . ALA A 1 90 ? -7.814 9.413 12.945 1.00 98.62 90 ALA A O 1
ATOM 666 N N . TRP A 1 91 ? -5.573 9.574 12.869 1.00 98.62 91 TRP A N 1
ATOM 667 C CA . TRP A 1 91 ? -5.394 8.377 12.043 1.00 98.62 91 TRP A CA 1
ATOM 668 C C . TRP A 1 91 ? -5.728 7.094 12.805 1.00 98.62 91 TRP A C 1
ATOM 670 O O . TRP A 1 91 ? -6.419 6.243 12.255 1.00 98.62 91 TRP A O 1
ATOM 680 N N . THR A 1 92 ? -5.355 6.971 14.082 1.00 98.75 92 THR A N 1
ATOM 681 C CA . THR A 1 92 ? -5.768 5.846 14.941 1.00 98.75 92 THR A CA 1
ATOM 682 C C . THR A 1 92 ? -7.295 5.704 14.976 1.00 98.75 92 THR A C 1
ATOM 684 O O . THR A 1 92 ? -7.824 4.604 14.788 1.00 98.75 92 THR A O 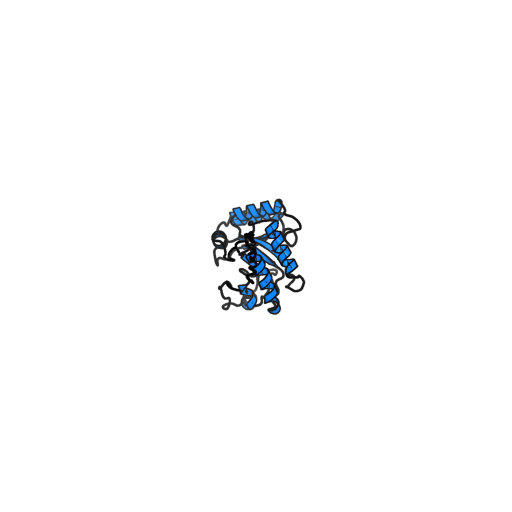1
ATOM 687 N N . SER A 1 93 ? -8.019 6.816 15.150 1.00 98.75 93 SER A N 1
ATOM 688 C CA . SER A 1 93 ? -9.486 6.836 15.123 1.00 98.75 93 SER A CA 1
ATOM 689 C C . SER A 1 93 ? -10.040 6.430 13.753 1.00 98.75 93 SER A C 1
ATOM 691 O O . SER A 1 93 ? -10.942 5.595 13.675 1.00 98.75 93 SER A O 1
ATOM 693 N N . ALA A 1 94 ? -9.471 6.958 12.667 1.00 98.75 94 ALA A N 1
ATOM 694 C CA . ALA A 1 94 ? -9.880 6.620 11.306 1.00 98.75 94 ALA A CA 1
ATOM 695 C C . ALA A 1 94 ? -9.689 5.129 10.991 1.00 98.75 94 ALA A C 1
ATOM 697 O O . ALA A 1 94 ? -10.619 4.477 10.521 1.00 98.75 94 ALA A O 1
ATOM 698 N N . ILE A 1 95 ? -8.517 4.568 11.310 1.00 98.81 95 ILE A N 1
ATOM 699 C CA . ILE A 1 95 ? -8.216 3.144 11.114 1.00 98.81 95 ILE A CA 1
ATOM 700 C C . ILE A 1 95 ? -9.210 2.289 11.905 1.00 98.81 95 ILE A C 1
ATOM 702 O O . ILE A 1 95 ? -9.782 1.351 11.358 1.00 98.81 95 ILE A O 1
ATOM 706 N N . THR A 1 96 ? -9.487 2.647 13.161 1.00 98.75 96 THR A N 1
ATOM 707 C CA . THR A 1 96 ? -10.450 1.924 14.008 1.00 98.75 96 THR A CA 1
ATOM 708 C C . THR A 1 96 ? -11.851 1.901 13.399 1.00 98.75 96 THR A C 1
ATOM 710 O O . THR A 1 96 ? -12.492 0.848 13.361 1.00 98.75 96 THR A O 1
ATOM 713 N N . GLN A 1 97 ? -12.324 3.037 12.882 1.00 98.75 97 GLN A N 1
ATOM 714 C CA . GLN A 1 97 ? -13.635 3.136 12.237 1.00 98.75 97 GLN A CA 1
ATOM 715 C C . GLN A 1 97 ? -13.695 2.315 10.944 1.00 98.75 97 GLN A C 1
ATOM 717 O O . GLN A 1 97 ? -14.650 1.569 10.732 1.00 98.75 97 GLN A O 1
ATOM 722 N N . LEU A 1 98 ? -12.656 2.392 10.108 1.00 98.56 98 LEU A N 1
ATOM 723 C CA . LEU A 1 98 ? -12.551 1.616 8.869 1.00 98.56 98 LEU A CA 1
ATOM 724 C C . LEU A 1 98 ? -12.551 0.109 9.147 1.00 98.56 98 LEU A C 1
ATOM 726 O O . LEU A 1 98 ? -13.301 -0.640 8.517 1.00 98.56 98 LEU A O 1
ATOM 730 N N . LYS A 1 99 ? -11.752 -0.333 10.123 1.00 97.69 99 LYS A N 1
ATOM 731 C CA . LYS A 1 99 ? -11.667 -1.737 10.541 1.00 97.69 99 LYS A CA 1
ATOM 732 C C . LYS A 1 99 ? -12.997 -2.228 11.107 1.00 97.69 99 LYS A C 1
ATOM 734 O O . LYS A 1 99 ? -13.459 -3.291 10.704 1.00 97.69 99 LYS A O 1
ATOM 739 N N . SER A 1 100 ? -13.657 -1.426 11.944 1.00 97.06 100 SER A N 1
ATOM 740 C CA . SER A 1 100 ? -14.998 -1.726 12.474 1.00 97.06 100 SER A CA 1
ATOM 741 C C . SER A 1 100 ? -16.063 -1.830 11.377 1.00 97.06 100 SER A C 1
ATOM 743 O O . SER A 1 100 ? -16.985 -2.630 11.488 1.00 97.06 100 SER A O 1
ATOM 745 N N . ALA A 1 101 ? -15.924 -1.068 10.289 1.00 97.12 101 ALA A N 1
ATOM 746 C CA . ALA A 1 101 ? -16.793 -1.166 9.115 1.00 97.12 101 ALA A CA 1
ATOM 747 C C . ALA A 1 101 ? -16.454 -2.363 8.196 1.00 97.12 101 ALA A C 1
ATOM 749 O O . ALA A 1 101 ? -17.107 -2.563 7.168 1.00 97.12 101 ALA A O 1
ATOM 750 N N . GLY A 1 102 ? -15.433 -3.156 8.537 1.00 96.38 102 GLY A N 1
ATOM 751 C CA . GLY A 1 102 ? -14.994 -4.322 7.775 1.00 96.38 102 GLY A CA 1
ATOM 752 C C . GLY A 1 102 ? -14.121 -3.994 6.561 1.00 96.38 102 GLY A C 1
ATOM 753 O O . GLY A 1 102 ? -14.014 -4.823 5.659 1.00 96.38 102 GLY A O 1
ATOM 754 N N . ALA A 1 103 ? -13.518 -2.804 6.493 1.00 97.88 103 ALA A N 1
ATOM 755 C CA . ALA A 1 103 ? -12.540 -2.483 5.455 1.00 97.88 103 ALA A CA 1
ATOM 756 C C . ALA A 1 103 ? -11.199 -3.193 5.710 1.00 97.88 103 ALA A C 1
ATOM 758 O O . ALA A 1 103 ? -10.837 -3.484 6.853 1.00 97.88 103 ALA A O 1
ATOM 759 N N . VAL A 1 104 ? -10.452 -3.458 4.640 1.00 97.75 104 VAL A N 1
ATOM 760 C CA . VAL A 1 104 ? -9.029 -3.820 4.665 1.00 97.75 104 VAL A CA 1
ATOM 761 C C . VAL A 1 104 ? -8.222 -2.533 4.652 1.00 97.75 104 VAL A C 1
ATOM 763 O O . VAL A 1 104 ? -8.437 -1.704 3.771 1.00 97.75 104 VAL A O 1
ATOM 766 N N . VAL A 1 105 ? -7.320 -2.342 5.613 1.00 98.62 105 VAL A N 1
ATOM 767 C CA . VAL A 1 105 ? -6.578 -1.080 5.761 1.00 98.62 105 VAL A CA 1
ATOM 768 C C . VAL A 1 105 ? -5.086 -1.306 5.541 1.00 98.62 105 VAL A C 1
ATOM 770 O O . VAL A 1 105 ? -4.485 -2.140 6.216 1.00 98.62 105 VAL A O 1
ATOM 773 N N . THR A 1 106 ? -4.481 -0.556 4.619 1.00 98.81 106 THR A N 1
ATOM 774 C CA . THR A 1 106 ? -3.040 -0.621 4.316 1.00 98.81 106 THR A CA 1
ATOM 775 C C . THR A 1 106 ? -2.342 0.710 4.563 1.00 98.81 106 THR A C 1
ATOM 777 O O . THR A 1 106 ? -2.971 1.759 4.447 1.00 98.81 106 THR A O 1
ATOM 780 N N . GLY A 1 107 ? -1.045 0.675 4.878 1.00 98.81 107 GLY A N 1
ATOM 781 C CA . GLY A 1 107 ? -0.196 1.870 4.947 1.00 98.81 107 GLY A CA 1
ATOM 782 C C . GLY A 1 107 ? 0.542 2.144 3.633 1.00 98.81 107 GLY A C 1
ATOM 783 O O . GLY A 1 107 ? 1.150 1.234 3.069 1.00 98.81 107 GLY A O 1
ATOM 784 N N . TYR A 1 108 ? 0.523 3.394 3.168 1.00 98.88 108 TYR A N 1
ATOM 785 C CA . TYR A 1 108 ? 1.254 3.859 1.984 1.00 98.88 108 TYR A CA 1
ATOM 786 C C . TYR A 1 108 ? 2.769 3.939 2.232 1.00 98.88 108 TYR A C 1
ATOM 788 O O . TYR A 1 108 ? 3.201 4.610 3.175 1.00 98.88 108 TYR A O 1
ATOM 796 N N . VAL A 1 109 ? 3.578 3.329 1.361 1.00 98.88 109 VAL A N 1
ATOM 797 C CA . VAL A 1 109 ? 5.047 3.392 1.382 1.00 98.88 109 VAL A CA 1
ATOM 798 C C . VAL A 1 109 ? 5.587 3.630 -0.041 1.00 98.88 109 VAL A C 1
ATOM 800 O O . VAL A 1 109 ? 5.517 2.732 -0.878 1.00 98.88 109 VAL A O 1
ATOM 803 N N . PRO A 1 110 ? 6.161 4.807 -0.344 1.00 98.75 110 PRO A N 1
ATOM 804 C CA . PRO A 1 110 ? 6.739 5.092 -1.656 1.00 98.75 110 PRO A CA 1
ATOM 805 C C . PRO A 1 110 ? 8.104 4.414 -1.811 1.00 98.75 110 PRO A C 1
ATOM 807 O O . PRO A 1 110 ? 8.960 4.512 -0.927 1.00 98.75 110 PRO A O 1
ATOM 810 N N . THR A 1 111 ? 8.332 3.747 -2.941 1.00 98.75 111 THR A N 1
ATOM 811 C CA . THR A 1 111 ? 9.577 2.998 -3.188 1.00 98.75 111 THR A CA 1
ATOM 812 C C . THR A 1 111 ? 10.555 3.712 -4.111 1.00 98.75 111 THR A C 1
ATOM 814 O O . THR A 1 111 ? 11.690 3.248 -4.251 1.00 98.75 111 THR A O 1
ATOM 817 N N . ALA A 1 112 ? 10.155 4.835 -4.723 1.00 98.38 112 ALA A N 1
ATOM 818 C CA . ALA A 1 112 ? 10.945 5.561 -5.713 1.00 98.38 112 ALA A CA 1
ATOM 819 C C . ALA A 1 112 ? 11.573 4.618 -6.760 1.00 98.38 112 ALA A C 1
ATOM 821 O O . ALA A 1 112 ? 12.781 4.668 -7.023 1.00 98.38 112 ALA A O 1
ATOM 822 N N . TYR A 1 113 ? 10.763 3.699 -7.298 1.00 98.38 113 TYR A N 1
ATOM 823 C CA . TYR A 1 113 ? 11.123 2.730 -8.338 1.00 98.38 113 TYR A CA 1
ATOM 824 C C . TYR A 1 113 ? 12.300 1.805 -7.980 1.00 98.38 113 TYR A C 1
ATOM 826 O O . TYR A 1 113 ? 12.985 1.277 -8.862 1.00 98.38 113 TYR A O 1
ATOM 834 N N . GLY A 1 114 ? 12.579 1.624 -6.684 1.00 97.25 114 GLY A N 1
ATOM 835 C CA . GLY A 1 114 ? 13.703 0.819 -6.196 1.00 97.25 114 GLY A CA 1
ATOM 836 C C . GLY A 1 114 ? 15.078 1.373 -6.593 1.00 97.25 114 GLY A C 1
ATOM 837 O O . GLY A 1 114 ? 16.067 0.633 -6.629 1.00 97.25 114 GLY A O 1
ATOM 838 N N . THR A 1 115 ? 15.153 2.652 -6.971 1.00 96.19 115 THR A N 1
ATOM 839 C CA . THR A 1 115 ? 16.396 3.366 -7.317 1.00 96.19 115 THR A CA 1
ATOM 840 C C . THR A 1 115 ? 16.595 4.601 -6.453 1.00 96.19 115 THR A C 1
ATOM 842 O O . THR A 1 115 ? 17.715 4.854 -6.020 1.00 96.19 115 THR A O 1
ATOM 845 N N . GLY A 1 116 ? 15.529 5.360 -6.188 1.00 96.69 116 GLY A N 1
ATOM 846 C CA . GLY A 1 116 ? 15.591 6.615 -5.438 1.00 96.69 116 GLY A CA 1
ATOM 847 C C . GLY A 1 116 ? 15.534 6.448 -3.919 1.00 96.69 116 GLY A C 1
ATOM 848 O O . GLY A 1 116 ? 15.679 7.430 -3.194 1.00 96.69 116 GLY A O 1
ATOM 849 N N . ARG A 1 117 ? 15.320 5.225 -3.422 1.00 97.69 117 ARG A N 1
ATOM 850 C CA . ARG A 1 117 ? 15.199 4.923 -1.993 1.00 97.69 117 ARG A CA 1
ATOM 851 C C . ARG A 1 117 ? 15.922 3.622 -1.658 1.00 97.69 117 ARG A C 1
ATOM 853 O O . ARG A 1 117 ? 15.823 2.646 -2.397 1.00 97.69 117 ARG A O 1
ATOM 860 N N . SER A 1 118 ? 16.662 3.607 -0.549 1.00 98.50 118 SER A N 1
ATOM 861 C CA . SER A 1 118 ? 17.332 2.396 -0.064 1.00 98.50 118 SER A CA 1
ATOM 862 C C . SER A 1 118 ? 16.341 1.441 0.608 1.00 98.50 118 SER A C 1
ATOM 864 O O . SER A 1 118 ? 15.316 1.876 1.135 1.00 98.50 118 SER A O 1
ATOM 866 N N . ILE A 1 119 ? 16.683 0.148 0.651 1.00 98.75 119 ILE A N 1
ATOM 867 C CA . ILE A 1 119 ? 15.911 -0.878 1.377 1.00 98.75 119 ILE A CA 1
ATOM 868 C C . ILE A 1 119 ? 15.700 -0.454 2.834 1.00 98.75 119 ILE A C 1
ATOM 870 O O . ILE A 1 119 ? 14.562 -0.358 3.275 1.00 98.75 119 ILE A O 1
ATOM 874 N N . ALA A 1 120 ? 16.775 -0.081 3.538 1.00 98.81 120 ALA A N 1
ATOM 875 C CA . ALA A 1 120 ? 16.705 0.334 4.940 1.00 98.81 120 ALA A CA 1
ATOM 876 C C . ALA A 1 120 ? 15.757 1.524 5.175 1.00 98.81 120 ALA A C 1
ATOM 878 O O . ALA A 1 120 ? 15.101 1.608 6.210 1.00 98.81 120 ALA A O 1
ATOM 879 N N . ASN A 1 121 ? 15.656 2.450 4.216 1.00 98.69 121 ASN A N 1
ATOM 880 C CA . ASN A 1 121 ? 14.717 3.559 4.330 1.00 98.69 121 ASN A CA 1
ATOM 881 C C . ASN A 1 121 ? 13.257 3.097 4.170 1.00 98.69 121 ASN A C 1
ATOM 883 O O . ASN A 1 121 ? 12.405 3.530 4.943 1.00 98.69 121 ASN A O 1
ATOM 887 N N . VAL A 1 122 ? 12.975 2.201 3.218 1.00 98.88 122 VAL A N 1
ATOM 888 C CA . VAL A 1 122 ? 11.641 1.598 3.043 1.00 98.88 122 VAL A CA 1
ATOM 889 C C . VAL A 1 122 ? 11.249 0.767 4.268 1.00 98.88 122 VAL A C 1
ATOM 891 O O . VAL A 1 122 ? 10.163 0.954 4.814 1.00 98.88 122 VAL A O 1
ATOM 894 N N . GLU A 1 123 ? 12.143 -0.099 4.745 1.00 98.88 123 GLU A N 1
ATOM 895 C CA . GLU A 1 123 ? 11.947 -0.900 5.959 1.00 98.88 123 GLU A CA 1
ATOM 896 C C . GLU A 1 123 ? 11.702 -0.019 7.186 1.00 98.88 123 GLU A C 1
ATOM 898 O O . GLU A 1 123 ? 10.798 -0.298 7.971 1.00 98.88 123 GLU A O 1
ATOM 903 N N . GLY A 1 124 ? 12.420 1.102 7.309 1.00 98.88 124 GLY A N 1
ATOM 904 C CA . GLY A 1 124 ? 12.184 2.097 8.354 1.00 98.88 124 GLY A CA 1
ATOM 905 C C . GLY A 1 124 ? 10.749 2.634 8.352 1.00 98.88 124 GLY A C 1
ATOM 906 O O . GLY A 1 124 ? 10.124 2.703 9.407 1.00 98.88 124 GLY A O 1
ATOM 907 N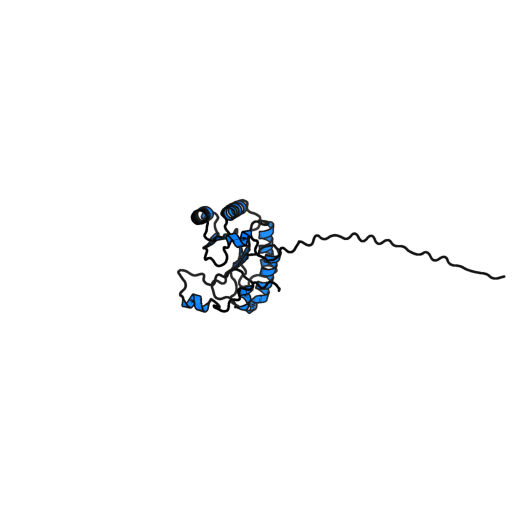 N . MET A 1 125 ? 10.181 2.938 7.179 1.00 98.88 125 MET A N 1
ATOM 908 C CA . MET A 1 125 ? 8.786 3.393 7.075 1.00 98.88 125 MET A CA 1
ATOM 909 C C . MET A 1 125 ? 7.786 2.296 7.461 1.00 98.88 125 MET A C 1
ATOM 911 O O . MET A 1 125 ? 6.814 2.570 8.165 1.00 98.88 125 MET A O 1
ATOM 915 N N . ILE A 1 126 ? 8.025 1.054 7.032 1.00 98.88 126 ILE A N 1
ATOM 916 C CA . ILE A 1 126 ? 7.189 -0.100 7.399 1.00 98.88 126 ILE A CA 1
ATOM 917 C C . ILE A 1 126 ? 7.230 -0.317 8.922 1.00 98.88 126 ILE A C 1
ATOM 919 O O . ILE A 1 126 ? 6.188 -0.492 9.559 1.00 98.88 126 ILE A O 1
ATOM 923 N N . SER A 1 127 ? 8.423 -0.239 9.517 1.00 98.75 127 SER A N 1
ATOM 924 C CA . SER A 1 127 ? 8.628 -0.302 10.966 1.00 98.75 127 SER A CA 1
ATOM 925 C C . SER A 1 127 ? 7.879 0.802 11.704 1.00 98.75 127 SER A C 1
ATOM 927 O O . SER A 1 127 ? 7.203 0.524 12.692 1.00 98.75 127 SER A O 1
ATOM 929 N N . SER A 1 128 ? 7.935 2.043 11.215 1.00 98.81 128 SER A N 1
ATOM 930 C CA . SER A 1 128 ? 7.200 3.157 11.816 1.00 98.81 128 SER A CA 1
ATOM 931 C C . SER A 1 128 ? 5.689 2.939 11.780 1.00 98.81 128 SER A C 1
ATOM 933 O O . SER A 1 128 ? 5.038 3.190 12.789 1.00 98.81 128 SER A O 1
ATOM 935 N N . TYR A 1 129 ? 5.113 2.399 10.697 1.00 98.75 129 TYR A N 1
ATOM 936 C CA . TYR A 1 129 ? 3.697 2.002 10.717 1.00 98.75 129 TYR A CA 1
ATOM 937 C C . TYR A 1 129 ? 3.405 0.976 11.817 1.00 98.75 129 TYR A C 1
ATOM 939 O O . TYR A 1 129 ? 2.426 1.139 12.543 1.00 98.75 129 TYR A O 1
ATOM 947 N N . ASN A 1 130 ? 4.268 -0.035 11.979 1.00 98.38 130 ASN A N 1
ATOM 948 C CA . ASN A 1 130 ? 4.075 -1.078 12.991 1.00 98.38 130 ASN A CA 1
ATOM 949 C C . ASN A 1 130 ? 4.203 -0.533 14.421 1.00 98.38 130 ASN A C 1
ATOM 951 O O . ASN A 1 130 ? 3.475 -0.946 15.317 1.00 98.38 130 ASN A O 1
ATOM 955 N N . GLN A 1 131 ? 5.097 0.432 14.632 1.00 98.50 131 GLN A N 1
ATOM 956 C CA . GLN A 1 131 ? 5.269 1.104 15.916 1.00 98.50 131 GLN A CA 1
ATOM 957 C C . GLN A 1 131 ? 4.111 2.060 16.232 1.00 98.50 131 GLN A C 1
ATOM 959 O O . GLN A 1 131 ? 3.668 2.136 17.376 1.00 98.50 131 GLN A O 1
ATOM 964 N N . PHE A 1 132 ? 3.644 2.824 15.244 1.00 98.62 132 PHE A N 1
ATOM 965 C CA . PHE A 1 132 ? 2.637 3.867 15.445 1.00 98.62 132 PHE A CA 1
ATOM 966 C C . PHE A 1 132 ? 1.215 3.305 15.515 1.00 98.62 132 PHE A C 1
ATOM 968 O O . PHE A 1 132 ? 0.378 3.857 16.228 1.00 98.62 132 PHE A O 1
ATOM 975 N N . TYR A 1 133 ? 0.948 2.212 14.797 1.00 98.25 133 TYR A N 1
ATOM 976 C CA . TYR A 1 133 ? -0.372 1.591 14.676 1.00 98.25 133 TYR A CA 1
ATOM 977 C C . TYR A 1 133 ? -0.285 0.061 14.859 1.00 98.25 133 TYR A C 1
ATOM 979 O O . TYR A 1 133 ? -0.664 -0.695 13.956 1.00 98.25 133 TYR A O 1
ATOM 987 N N . PRO A 1 134 ? 0.221 -0.421 16.010 1.00 97.12 134 PRO A N 1
ATOM 988 C CA . PRO A 1 134 ? 0.518 -1.836 16.221 1.00 97.12 134 PRO A CA 1
ATOM 989 C C . PRO A 1 134 ? -0.728 -2.703 16.037 1.00 97.12 134 PRO A C 1
ATOM 991 O O . PRO A 1 134 ? -1.749 -2.487 16.689 1.00 97.12 134 PRO A O 1
ATOM 994 N N . ASN A 1 135 ? -0.635 -3.699 15.151 1.00 93.75 135 ASN A N 1
ATOM 995 C CA . ASN A 1 135 ? -1.716 -4.634 14.805 1.00 93.75 135 ASN A CA 1
ATOM 996 C C . ASN A 1 135 ? -3.003 -3.984 14.249 1.00 93.75 135 ASN A C 1
ATOM 998 O O . ASN A 1 135 ? -4.051 -4.629 14.218 1.00 93.75 135 ASN A O 1
ATOM 1002 N N . MET A 1 136 ? -2.965 -2.716 13.822 1.00 97.19 136 MET A N 1
ATOM 1003 C CA . MET A 1 136 ? -4.157 -2.023 13.308 1.00 97.19 136 MET A CA 1
ATOM 1004 C C . MET A 1 136 ? -4.301 -2.109 11.784 1.00 97.19 136 MET A C 1
ATOM 1006 O O . MET A 1 136 ? -5.410 -1.959 11.265 1.00 97.19 136 MET A O 1
ATOM 1010 N N . LEU A 1 137 ? -3.195 -2.326 11.069 1.00 98.19 137 LEU A N 1
ATOM 1011 C CA . LEU A 1 137 ? -3.160 -2.418 9.611 1.00 98.19 137 LEU A CA 1
ATOM 1012 C C . LEU A 1 137 ? -3.099 -3.879 9.166 1.00 98.19 137 LEU A C 1
ATOM 1014 O O . LEU A 1 137 ? -2.491 -4.721 9.818 1.00 98.19 137 LEU A O 1
ATOM 1018 N N . ASP A 1 138 ? -3.709 -4.161 8.023 1.00 97.69 138 ASP A N 1
ATOM 1019 C CA . ASP A 1 138 ? -3.711 -5.484 7.395 1.00 97.69 138 ASP A CA 1
ATOM 1020 C C . ASP A 1 138 ? -2.514 -5.699 6.468 1.00 97.69 138 ASP A C 1
ATOM 1022 O O . ASP A 1 138 ? -2.226 -6.824 6.052 1.00 97.69 138 ASP A O 1
ATOM 1026 N N . GLY A 1 139 ? -1.849 -4.611 6.084 1.00 97.94 139 GLY A N 1
ATOM 1027 C CA . GLY A 1 139 ? -0.971 -4.642 4.936 1.00 97.94 139 GLY A CA 1
ATOM 1028 C C . GLY A 1 139 ? -0.215 -3.356 4.649 1.00 97.94 139 GLY A C 1
ATOM 1029 O O . GLY A 1 139 ? -0.438 -2.311 5.263 1.00 97.94 139 GLY A O 1
ATOM 1030 N N . ILE A 1 140 ? 0.642 -3.443 3.637 1.00 98.75 140 ILE A N 1
ATOM 1031 C CA . ILE A 1 140 ? 1.414 -2.329 3.088 1.00 98.75 140 ILE A CA 1
ATOM 1032 C C . ILE A 1 140 ? 1.070 -2.173 1.613 1.00 98.75 140 ILE A C 1
ATOM 1034 O O . ILE A 1 140 ? 0.929 -3.149 0.876 1.00 98.75 140 ILE A O 1
ATOM 1038 N N . MET A 1 141 ? 0.943 -0.928 1.179 1.00 98.69 141 MET A N 1
ATOM 1039 C CA . MET A 1 141 ? 0.866 -0.570 -0.223 1.00 98.69 141 MET A CA 1
ATOM 1040 C C . MET A 1 141 ? 2.185 0.095 -0.616 1.00 98.69 141 MET A C 1
ATOM 1042 O O . MET A 1 141 ? 2.533 1.152 -0.094 1.00 98.69 141 MET A O 1
ATOM 1046 N N . PHE A 1 142 ? 2.915 -0.540 -1.524 1.00 98.88 142 PHE A N 1
ATOM 1047 C CA . PHE A 1 142 ? 4.101 0.022 -2.148 1.00 98.88 142 PHE A CA 1
ATOM 1048 C C . PHE A 1 142 ? 3.707 0.856 -3.359 1.00 98.88 142 PHE A C 1
ATOM 1050 O O . PHE A 1 142 ? 3.130 0.320 -4.308 1.00 98.88 142 PHE A O 1
ATOM 1057 N N . ASP A 1 143 ? 4.036 2.144 -3.326 1.00 98.81 143 ASP A N 1
ATOM 1058 C CA . ASP A 1 143 ? 3.869 3.046 -4.464 1.00 98.81 143 ASP A CA 1
ATOM 1059 C C . ASP A 1 143 ? 5.161 3.227 -5.257 1.00 98.81 143 ASP A C 1
ATOM 1061 O O . ASP A 1 143 ? 6.257 2.879 -4.792 1.00 98.81 143 ASP A O 1
ATOM 1065 N N . GLU A 1 144 ? 5.020 3.785 -6.458 1.00 98.44 144 GLU A N 1
ATOM 1066 C CA . GLU A 1 144 ? 6.121 4.044 -7.385 1.00 98.44 144 GLU A CA 1
ATOM 1067 C C . GLU A 1 144 ? 6.900 2.753 -7.674 1.00 98.44 144 GLU A C 1
ATOM 1069 O O . GLU A 1 144 ? 8.129 2.723 -7.622 1.00 98.44 144 GLU A O 1
ATOM 1074 N N . VAL A 1 145 ? 6.192 1.642 -7.892 1.00 98.50 145 VAL A N 1
ATOM 1075 C CA . VAL A 1 145 ? 6.817 0.336 -8.129 1.00 98.50 145 VAL A CA 1
ATOM 1076 C C . VAL A 1 145 ? 7.384 0.288 -9.548 1.00 98.50 145 VAL A C 1
ATOM 1078 O O . VAL A 1 145 ? 6.732 0.669 -10.516 1.00 98.50 145 VAL A O 1
ATOM 1081 N N . SER A 1 146 ? 8.623 -0.175 -9.694 1.00 97.56 146 SER A N 1
ATOM 1082 C CA . SER A 1 146 ? 9.265 -0.314 -10.999 1.00 97.56 146 SER A CA 1
ATOM 1083 C C . SER A 1 146 ? 8.621 -1.430 -11.814 1.00 97.56 146 SER A C 1
ATOM 1085 O O . SER A 1 146 ? 8.374 -2.518 -11.303 1.00 97.56 146 SER A O 1
ATOM 1087 N N . GLY A 1 147 ? 8.451 -1.199 -13.115 1.00 94.44 147 GLY A N 1
ATOM 1088 C CA . GLY A 1 147 ? 8.133 -2.264 -14.067 1.00 94.44 147 GLY A CA 1
ATOM 1089 C C . GLY A 1 147 ? 9.333 -3.135 -14.467 1.00 94.44 147 GLY A C 1
ATOM 1090 O O . GLY A 1 147 ? 9.171 -4.092 -15.221 1.00 94.44 147 GLY A O 1
ATOM 1091 N N . SER A 1 148 ? 10.548 -2.808 -14.010 1.00 94.75 148 SER A N 1
ATOM 1092 C CA . SER A 1 148 ? 11.785 -3.481 -14.423 1.00 94.75 148 SER A CA 1
ATOM 1093 C C . SER A 1 148 ? 12.080 -4.744 -13.614 1.00 94.75 148 SER A C 1
ATOM 1095 O O . SER A 1 148 ? 12.200 -4.689 -12.393 1.00 94.75 148 SER A O 1
ATOM 1097 N N . CYS A 1 149 ? 12.387 -5.844 -14.307 1.00 93.69 149 CYS A N 1
ATOM 1098 C CA . CYS A 1 149 ? 12.821 -7.106 -13.692 1.00 93.69 149 CYS A CA 1
ATOM 1099 C C . CYS A 1 149 ? 14.135 -7.000 -12.901 1.00 93.69 149 CYS A C 1
ATOM 1101 O O . CYS A 1 149 ? 14.436 -7.846 -12.064 1.00 93.69 149 CYS A O 1
ATOM 1103 N N . SER A 1 150 ? 14.931 -5.947 -13.123 1.00 96.75 150 SER A N 1
ATOM 1104 C CA . SER A 1 150 ? 16.174 -5.717 -12.373 1.00 96.75 150 SER A CA 1
ATOM 1105 C C . SER A 1 150 ? 15.955 -5.327 -10.906 1.00 96.75 150 SER A C 1
ATOM 1107 O O . SER A 1 150 ? 16.927 -5.169 -10.165 1.00 96.75 150 SER A O 1
ATOM 1109 N N . LYS A 1 151 ? 14.699 -5.142 -10.479 1.00 97.12 151 LYS A N 1
ATOM 1110 C CA . LYS A 1 151 ? 14.328 -4.745 -9.115 1.00 97.12 151 LYS A CA 1
ATOM 1111 C C . LYS A 1 151 ? 13.725 -5.866 -8.276 1.00 97.12 151 LYS A C 1
ATOM 1113 O O . LYS A 1 151 ? 13.396 -5.607 -7.121 1.00 97.12 151 LYS A O 1
ATOM 1118 N N . PHE A 1 152 ? 13.699 -7.100 -8.783 1.00 95.81 152 PHE A N 1
ATOM 1119 C CA . PHE A 1 152 ? 13.177 -8.262 -8.059 1.00 95.81 152 PHE A CA 1
ATOM 1120 C C . PHE A 1 152 ? 13.731 -8.371 -6.630 1.00 95.81 152 PHE A C 1
ATOM 1122 O O . PHE A 1 152 ? 12.959 -8.380 -5.678 1.00 95.81 152 PHE A O 1
ATOM 1129 N N . THR A 1 153 ? 15.060 -8.370 -6.450 1.00 97.44 153 THR A N 1
ATOM 1130 C CA . THR A 1 153 ? 15.675 -8.503 -5.114 1.00 97.44 153 THR A CA 1
ATOM 1131 C C . THR A 1 153 ? 15.238 -7.389 -4.167 1.00 97.44 153 THR A C 1
ATOM 1133 O O . THR A 1 153 ? 14.943 -7.655 -3.009 1.00 97.44 153 THR A O 1
ATOM 1136 N N . PHE A 1 154 ? 15.135 -6.150 -4.656 1.00 98.50 154 PHE A N 1
ATOM 1137 C CA . PHE A 1 154 ? 14.672 -5.023 -3.847 1.00 98.50 154 PHE A CA 1
ATOM 1138 C C . PHE A 1 154 ? 13.237 -5.247 -3.352 1.00 98.50 154 PHE A C 1
ATOM 1140 O O . PHE A 1 154 ? 12.977 -5.144 -2.153 1.00 98.50 154 PHE A O 1
ATOM 1147 N N . TYR A 1 155 ? 12.317 -5.588 -4.261 1.00 98.50 155 TYR A N 1
ATOM 1148 C CA . TYR A 1 155 ? 10.909 -5.800 -3.923 1.00 98.50 155 TYR A CA 1
ATOM 1149 C C . TYR A 1 155 ? 10.686 -7.057 -3.083 1.00 98.50 155 TYR A C 1
ATOM 1151 O O . TYR A 1 155 ? 9.838 -7.046 -2.189 1.00 98.50 155 TYR A O 1
ATOM 1159 N N . GLN A 1 156 ? 11.474 -8.108 -3.309 1.00 97.75 156 GLN A N 1
ATOM 1160 C CA . GLN A 1 156 ? 11.452 -9.316 -2.494 1.00 97.75 156 GLN A CA 1
ATOM 1161 C C . GLN A 1 156 ? 11.850 -8.998 -1.053 1.00 97.75 156 GLN A C 1
ATOM 1163 O O . GLN A 1 156 ? 11.105 -9.337 -0.136 1.00 97.75 156 GLN A O 1
ATOM 1168 N N . THR A 1 157 ? 12.962 -8.285 -0.844 1.00 98.44 157 THR A N 1
ATOM 1169 C CA . THR A 1 157 ? 13.433 -7.936 0.503 1.00 98.44 157 THR A CA 1
ATOM 1170 C C . THR A 1 157 ? 12.386 -7.147 1.286 1.00 98.44 157 THR A C 1
ATOM 1172 O O . THR A 1 157 ? 12.005 -7.563 2.378 1.00 98.44 157 THR A O 1
ATOM 1175 N N . ILE A 1 158 ? 11.848 -6.060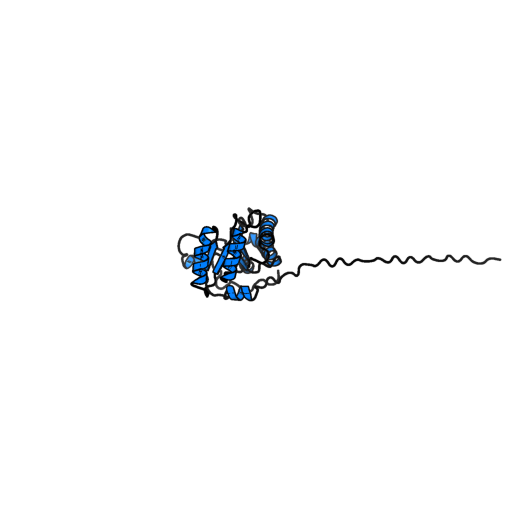 0.726 1.00 98.62 158 ILE A N 1
ATOM 1176 C CA . ILE A 1 158 ? 10.895 -5.210 1.461 1.00 98.62 158 ILE A CA 1
ATOM 1177 C C . ILE A 1 158 ? 9.536 -5.889 1.680 1.00 98.62 158 ILE A C 1
ATOM 1179 O O . ILE A 1 158 ? 8.877 -5.637 2.690 1.00 98.62 158 ILE A O 1
ATOM 1183 N N . SER A 1 159 ? 9.117 -6.773 0.767 1.00 97.94 159 SER A N 1
ATOM 1184 C CA . SER A 1 159 ? 7.872 -7.531 0.926 1.00 97.94 159 SER A CA 1
ATOM 1185 C C . SER A 1 159 ? 8.020 -8.605 2.003 1.00 97.94 159 SER A C 1
ATOM 1187 O O . SER A 1 159 ? 7.124 -8.770 2.830 1.00 97.94 159 SER A O 1
ATOM 1189 N N . ASN A 1 160 ? 9.166 -9.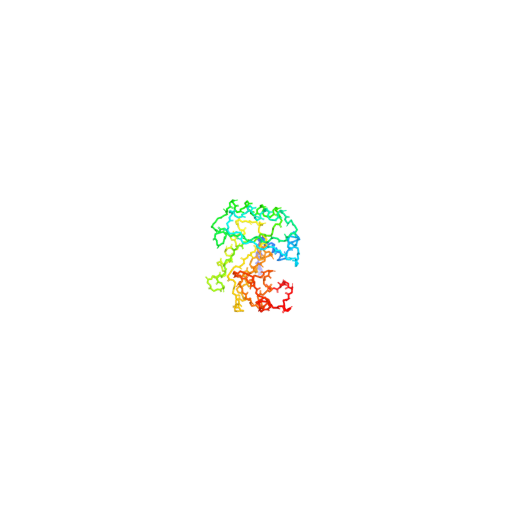291 2.050 1.00 97.19 160 ASN A N 1
ATOM 1190 C CA . ASN A 1 160 ? 9.486 -10.246 3.111 1.00 97.19 160 ASN A CA 1
ATOM 1191 C C . ASN A 1 160 ? 9.597 -9.544 4.469 1.00 97.19 160 ASN A C 1
ATOM 1193 O O . ASN A 1 160 ? 9.052 -10.033 5.458 1.00 97.19 160 ASN A O 1
ATOM 1197 N N . TYR A 1 161 ? 10.210 -8.360 4.513 1.00 98.12 161 TYR A N 1
ATOM 1198 C CA . TYR A 1 161 ? 10.269 -7.548 5.723 1.00 98.12 161 TYR A CA 1
ATOM 1199 C C . TYR A 1 161 ? 8.876 -7.158 6.232 1.00 98.12 161 TYR A C 1
ATOM 1201 O O . TYR A 1 161 ? 8.569 -7.381 7.403 1.00 98.12 161 TYR A O 1
ATOM 1209 N N . ALA A 1 162 ? 7.996 -6.652 5.360 1.00 97.81 162 ALA A N 1
ATOM 1210 C CA . ALA A 1 162 ? 6.619 -6.332 5.733 1.00 97.81 162 ALA A CA 1
ATOM 1211 C C . ALA A 1 162 ? 5.876 -7.559 6.291 1.00 97.81 162 ALA A C 1
ATOM 1213 O O . ALA A 1 162 ? 5.263 -7.475 7.358 1.00 97.81 162 ALA A O 1
ATOM 1214 N N . ARG A 1 163 ? 5.999 -8.716 5.629 1.00 95.88 163 ARG A N 1
ATOM 1215 C CA . ARG A 1 163 ? 5.403 -9.977 6.098 1.00 95.88 163 ARG A CA 1
ATOM 1216 C C . ARG A 1 163 ? 5.948 -10.417 7.452 1.00 95.88 163 ARG A C 1
ATOM 1218 O O . ARG A 1 163 ? 5.166 -10.850 8.291 1.00 95.88 163 ARG A O 1
ATOM 1225 N N . SER A 1 164 ? 7.247 -10.243 7.703 1.00 95.56 164 SER A N 1
ATOM 1226 C CA . SER A 1 164 ? 7.862 -10.567 9.000 1.00 95.56 164 SER A CA 1
ATOM 1227 C C . SER A 1 164 ? 7.274 -9.767 10.172 1.00 95.56 164 SER A C 1
ATOM 1229 O O . SER A 1 164 ? 7.306 -10.233 11.308 1.00 95.56 164 SER A O 1
ATOM 1231 N N . LEU A 1 165 ? 6.688 -8.597 9.892 1.00 95.75 165 LEU A N 1
ATOM 1232 C CA . LEU A 1 165 ? 5.993 -7.747 10.862 1.00 95.75 165 LEU A CA 1
ATOM 1233 C C . LEU A 1 165 ? 4.482 -8.036 10.950 1.00 95.75 165 LEU A C 1
ATOM 1235 O O . LEU A 1 165 ? 3.766 -7.326 11.649 1.00 95.75 165 LEU A O 1
ATOM 1239 N N . GLY A 1 166 ? 3.985 -9.068 10.261 1.00 93.44 166 GLY A N 1
ATOM 1240 C CA . GLY A 1 166 ? 2.575 -9.472 10.264 1.00 93.44 166 GLY A CA 1
ATOM 1241 C C . GLY A 1 166 ? 1.715 -8.827 9.172 1.00 93.44 166 GLY A C 1
ATOM 1242 O O . GLY A 1 166 ? 0.514 -9.096 9.104 1.00 93.44 166 GLY A O 1
ATOM 1243 N N . TYR A 1 167 ? 2.298 -8.019 8.281 1.00 95.81 167 TYR A N 1
ATOM 1244 C CA . TYR A 1 167 ? 1.580 -7.456 7.136 1.00 95.81 167 TYR A CA 1
ATOM 1245 C C . TYR A 1 167 ? 1.447 -8.498 6.023 1.00 95.81 167 TYR A C 1
ATOM 1247 O O . TYR A 1 167 ? 2.328 -8.654 5.179 1.00 95.81 167 TYR A O 1
ATOM 1255 N N . SER A 1 168 ? 0.332 -9.226 6.025 1.00 90.62 168 SER A N 1
ATOM 1256 C CA . SER A 1 168 ? 0.072 -10.331 5.089 1.00 90.62 168 SER A CA 1
ATOM 1257 C C . SER A 1 168 ? -0.530 -9.886 3.751 1.00 90.62 168 SER A C 1
ATOM 1259 O O . SER A 1 168 ? -0.502 -10.655 2.791 1.00 90.62 168 SER A O 1
ATOM 1261 N N . TYR A 1 169 ? -1.037 -8.649 3.652 1.00 95.19 169 TYR A N 1
ATOM 1262 C CA . TYR A 1 169 ? -1.564 -8.088 2.406 1.00 95.19 169 TYR A CA 1
ATOM 1263 C C . TYR A 1 169 ? -0.645 -7.008 1.825 1.00 95.19 169 TYR A C 1
ATOM 1265 O O . TYR A 1 169 ? -0.623 -5.869 2.286 1.00 95.19 169 TYR A O 1
ATOM 1273 N N . ILE A 1 170 ? 0.108 -7.349 0.783 1.00 97.38 170 ILE A N 1
ATOM 1274 C CA . ILE A 1 170 ? 1.011 -6.421 0.100 1.00 97.38 170 ILE A CA 1
ATOM 1275 C C . ILE A 1 170 ? 0.406 -6.003 -1.239 1.00 97.38 170 ILE A C 1
ATOM 1277 O O . ILE A 1 170 ? 0.183 -6.834 -2.122 1.00 97.38 170 ILE A O 1
ATOM 1281 N N . ARG A 1 171 ? 0.161 -4.705 -1.417 1.00 97.19 171 ARG A N 1
ATOM 1282 C CA . ARG A 1 171 ? -0.276 -4.121 -2.691 1.00 97.19 171 ARG A CA 1
ATOM 1283 C C . ARG A 1 171 ? 0.891 -3.416 -3.374 1.00 97.19 171 ARG A C 1
ATOM 1285 O O . ARG A 1 171 ? 1.593 -2.657 -2.724 1.00 97.19 171 ARG A O 1
ATOM 1292 N N . ALA A 1 172 ? 1.044 -3.587 -4.680 1.00 98.12 172 ALA A N 1
ATOM 1293 C CA . ALA A 1 172 ? 1.979 -2.821 -5.500 1.00 98.12 172 ALA A CA 1
ATOM 1294 C C . ALA A 1 172 ? 1.237 -1.840 -6.415 1.00 98.12 172 ALA A C 1
ATOM 1296 O O . ALA A 1 172 ? 0.180 -2.166 -6.960 1.00 98.12 172 ALA A O 1
ATOM 1297 N N . ASN A 1 173 ? 1.805 -0.656 -6.624 1.00 98.31 173 ASN A N 1
ATOM 1298 C CA . ASN A 1 173 ? 1.355 0.285 -7.643 1.00 98.31 173 ASN A CA 1
ATOM 1299 C C . ASN A 1 173 ? 2.503 0.700 -8.566 1.00 98.31 173 ASN A C 1
ATOM 1301 O O . ASN A 1 173 ? 3.273 1.603 -8.243 1.00 98.31 173 ASN A O 1
ATOM 1305 N N . PRO A 1 174 ? 2.633 0.028 -9.715 1.00 96.94 174 PRO A N 1
ATOM 1306 C CA . PRO A 1 174 ? 3.452 0.511 -10.821 1.00 96.94 174 PRO A CA 1
ATOM 1307 C C . PRO A 1 174 ? 2.723 1.505 -11.744 1.00 96.94 174 PRO A C 1
ATOM 1309 O O . PRO A 1 174 ? 3.350 2.043 -12.658 1.00 96.94 174 PRO A O 1
ATOM 1312 N N . GLY A 1 175 ? 1.394 1.661 -11.626 1.00 95.75 175 GLY A N 1
ATOM 1313 C CA . GLY A 1 175 ? 0.550 2.418 -12.570 1.00 95.75 175 GLY A CA 1
ATOM 1314 C C . GLY A 1 175 ? 0.583 1.898 -14.023 1.00 95.75 175 GLY A C 1
ATOM 1315 O O . GLY A 1 175 ? 0.010 2.497 -14.940 1.00 95.75 175 GLY A O 1
ATOM 1316 N N . SER A 1 176 ? 1.279 0.782 -14.251 1.00 93.12 176 SER A N 1
ATOM 1317 C CA . SER A 1 176 ? 1.715 0.254 -15.545 1.00 93.12 176 SER A CA 1
ATOM 1318 C C . SER A 1 176 ? 2.023 -1.248 -15.459 1.00 93.12 176 SER A C 1
ATOM 1320 O O . SER A 1 176 ? 1.690 -1.892 -14.465 1.00 93.12 176 SER A O 1
ATOM 1322 N N . SER A 1 177 ? 2.601 -1.845 -16.508 1.00 90.50 177 SER A N 1
ATOM 1323 C CA . SER A 1 177 ? 3.068 -3.237 -16.431 1.00 90.50 177 SER A CA 1
ATOM 1324 C C . SER A 1 177 ? 4.136 -3.391 -15.349 1.00 90.50 177 SER A C 1
ATOM 1326 O O . SER A 1 177 ? 5.020 -2.547 -15.214 1.00 90.50 177 SER A O 1
ATOM 1328 N N . ILE A 1 178 ? 4.091 -4.510 -14.630 1.00 91.12 178 ILE A N 1
ATOM 1329 C CA . ILE A 1 178 ? 5.155 -4.938 -13.715 1.00 91.12 178 ILE A CA 1
ATOM 1330 C C . ILE A 1 178 ? 5.999 -6.034 -14.365 1.00 91.12 178 ILE A C 1
ATOM 1332 O O . ILE A 1 178 ? 5.537 -6.645 -15.322 1.00 91.12 178 ILE A O 1
ATOM 1336 N N . CYS A 1 179 ? 7.197 -6.336 -13.865 1.00 91.31 179 CYS A N 1
ATOM 1337 C CA . CYS A 1 179 ? 7.890 -7.544 -14.302 1.00 91.31 179 CYS A CA 1
ATOM 1338 C C . CYS A 1 179 ? 7.143 -8.807 -13.838 1.00 91.31 179 CYS A C 1
ATOM 1340 O O . CYS A 1 179 ? 6.722 -8.898 -12.686 1.00 91.31 179 CYS A O 1
ATOM 1342 N N . GLN A 1 180 ? 7.017 -9.812 -14.712 1.00 89.00 180 GLN A N 1
ATOM 1343 C CA . GLN A 1 180 ? 6.295 -11.054 -14.411 1.00 89.00 180 GLN A CA 1
ATOM 1344 C C . GLN A 1 180 ? 6.854 -11.792 -13.186 1.00 89.00 180 GLN A C 1
ATOM 1346 O O . GLN A 1 180 ? 6.083 -12.354 -12.413 1.00 89.00 180 GLN A O 1
ATOM 1351 N N . THR A 1 181 ? 8.174 -11.759 -12.978 1.00 89.44 181 THR A N 1
ATOM 1352 C CA . THR A 1 181 ? 8.821 -12.397 -11.819 1.00 89.44 181 THR A CA 1
ATOM 1353 C C . THR A 1 181 ? 8.456 -11.739 -10.495 1.00 89.44 181 THR A C 1
ATOM 1355 O O . THR A 1 181 ? 8.526 -12.396 -9.464 1.00 89.44 181 THR A O 1
ATOM 1358 N N . ASP A 1 182 ? 8.052 -10.469 -10.511 1.00 91.31 182 ASP A N 1
ATOM 1359 C CA . ASP A 1 182 ? 7.740 -9.711 -9.299 1.00 91.31 182 ASP A CA 1
ATOM 1360 C C . ASP A 1 182 ? 6.287 -9.921 -8.859 1.00 91.31 182 ASP A C 1
ATOM 1362 O O . ASP A 1 182 ? 5.952 -9.672 -7.705 1.00 91.31 182 ASP A O 1
ATOM 1366 N N . VAL A 1 183 ? 5.412 -10.401 -9.751 1.00 90.19 183 VAL A N 1
ATOM 1367 C CA . VAL A 1 183 ? 3.980 -10.598 -9.466 1.00 90.19 183 VAL A CA 1
ATOM 1368 C C . VAL A 1 183 ? 3.750 -11.392 -8.179 1.00 90.19 183 VAL A C 1
ATOM 1370 O O . VAL A 1 183 ? 2.987 -10.913 -7.339 1.00 90.19 183 VAL A O 1
ATOM 1373 N N . PRO A 1 184 ? 4.406 -12.547 -7.957 1.00 89.88 184 PRO A N 1
ATOM 1374 C CA . PRO A 1 184 ? 4.116 -13.363 -6.784 1.00 89.88 184 PRO A CA 1
ATOM 1375 C C . PRO A 1 184 ? 4.569 -12.729 -5.458 1.00 89.88 184 PRO A C 1
ATOM 1377 O O . PRO A 1 184 ? 4.235 -13.231 -4.386 1.00 89.88 184 PRO A O 1
ATOM 1380 N N . LEU A 1 185 ? 5.324 -11.623 -5.506 1.00 92.81 185 LEU A N 1
ATOM 1381 C CA . LEU A 1 185 ? 5.724 -10.864 -4.322 1.00 92.81 185 LEU A CA 1
ATOM 1382 C C . LEU A 1 185 ? 4.555 -10.064 -3.728 1.00 92.81 185 LEU A C 1
ATOM 1384 O O . LEU A 1 185 ? 4.634 -9.653 -2.566 1.00 92.81 185 LEU A O 1
ATOM 1388 N N . PHE A 1 186 ? 3.472 -9.863 -4.485 1.00 93.06 186 PHE A N 1
ATOM 1389 C CA . PHE A 1 186 ? 2.349 -8.994 -4.137 1.00 93.06 186 PHE A CA 1
ATOM 1390 C C . PHE A 1 186 ? 1.008 -9.735 -4.197 1.00 93.06 186 PHE A C 1
ATOM 1392 O O . PHE A 1 186 ? 0.810 -10.654 -4.983 1.00 93.06 186 PHE A O 1
ATOM 1399 N N . ASN A 1 187 ? 0.049 -9.297 -3.386 1.00 91.31 187 ASN A N 1
ATOM 1400 C CA . ASN A 1 187 ? -1.316 -9.825 -3.368 1.00 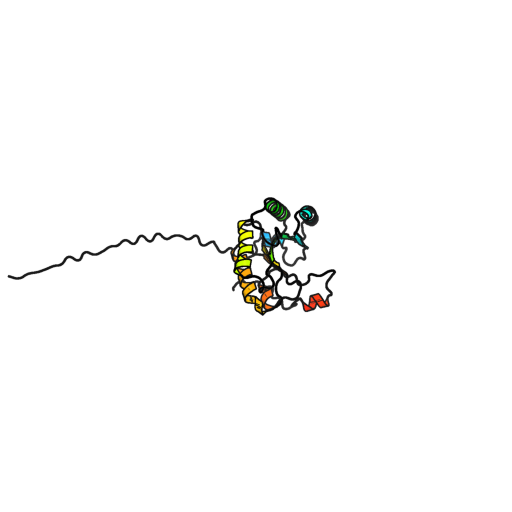91.31 187 ASN A CA 1
ATOM 1401 C C . ASN A 1 187 ? -2.245 -9.084 -4.344 1.00 91.31 187 ASN A C 1
ATOM 1403 O O . ASN A 1 187 ? -3.230 -9.648 -4.809 1.00 91.31 187 ASN A O 1
ATOM 1407 N N . HIS A 1 188 ? -1.955 -7.812 -4.637 1.00 92.00 188 HIS A N 1
ATOM 1408 C CA . HIS A 1 188 ? -2.753 -6.966 -5.527 1.00 92.00 188 HIS A CA 1
ATOM 1409 C C . HIS A 1 188 ? -1.860 -5.943 -6.233 1.00 92.00 188 HIS A C 1
ATOM 1411 O O . HIS A 1 188 ? -0.993 -5.341 -5.603 1.00 92.00 188 HIS A O 1
ATOM 1417 N N . ILE A 1 189 ? -2.064 -5.734 -7.534 1.00 94.44 189 ILE A N 1
ATOM 1418 C CA . ILE A 1 189 ? -1.189 -4.899 -8.366 1.00 94.44 189 ILE A CA 1
ATOM 1419 C C . ILE A 1 189 ? -2.040 -3.917 -9.172 1.00 94.44 189 ILE A C 1
ATOM 1421 O O . ILE A 1 189 ? -2.912 -4.327 -9.937 1.00 94.44 189 ILE A O 1
ATOM 1425 N N . ALA A 1 190 ? -1.777 -2.619 -9.024 1.00 95.31 190 ALA A N 1
ATOM 1426 C CA . ALA A 1 190 ? -2.397 -1.582 -9.843 1.00 95.31 190 ALA A CA 1
ATOM 1427 C C . ALA A 1 190 ? -1.651 -1.396 -11.166 1.00 95.31 190 ALA A C 1
ATOM 1429 O O . ALA A 1 190 ? -0.644 -0.701 -11.252 1.00 95.31 190 ALA A O 1
ATOM 1430 N N . ILE A 1 191 ? -2.181 -2.020 -12.215 1.00 93.31 191 ILE A N 1
ATOM 1431 C CA . ILE A 1 191 ? -1.592 -2.007 -13.562 1.00 93.31 191 ILE A CA 1
ATOM 1432 C C . ILE A 1 191 ? -2.014 -0.804 -14.420 1.00 93.31 191 ILE A C 1
ATOM 1434 O O . ILE A 1 191 ? -1.586 -0.663 -15.567 1.00 93.31 191 ILE A O 1
ATOM 1438 N N . TYR A 1 192 ? -2.891 0.056 -13.907 1.00 93.56 192 TYR A N 1
ATOM 1439 C CA . TYR A 1 192 ? -3.367 1.246 -14.599 1.00 93.56 192 TYR A CA 1
ATOM 1440 C C . TYR A 1 192 ? -3.679 2.346 -13.592 1.00 93.56 192 TYR A C 1
ATOM 1442 O O . TYR A 1 192 ? -4.457 2.137 -12.663 1.00 93.56 192 TYR A O 1
ATOM 1450 N N . GLU A 1 193 ? -3.090 3.516 -13.810 1.00 94.06 193 GLU A N 1
ATOM 1451 C CA . GLU A 1 193 ? -3.307 4.710 -13.002 1.00 94.06 193 GLU A CA 1
ATOM 1452 C C . GLU A 1 193 ? -3.216 5.939 -13.910 1.00 94.06 193 GLU A C 1
ATOM 1454 O O . GLU A 1 193 ? -2.157 6.516 -14.145 1.00 94.06 193 GLU A O 1
ATOM 1459 N N . SER A 1 194 ? -4.328 6.281 -14.547 1.00 93.56 194 SER A N 1
ATOM 1460 C CA . SER A 1 194 ? -4.440 7.428 -15.450 1.00 93.56 194 SER A CA 1
ATOM 1461 C C . SER A 1 194 ? -5.889 7.902 -15.492 1.00 93.56 194 SER A C 1
ATOM 1463 O O . SER A 1 194 ? -6.789 7.209 -15.016 1.00 93.56 194 SER A O 1
ATOM 1465 N N . ALA A 1 195 ? -6.127 9.088 -16.051 1.00 93.06 195 ALA A N 1
ATOM 1466 C CA . ALA A 1 195 ? -7.483 9.593 -16.237 1.00 93.06 195 ALA A CA 1
ATOM 1467 C C . ALA A 1 195 ? -8.305 8.670 -17.160 1.00 93.06 195 ALA A C 1
ATOM 1469 O O . ALA A 1 195 ? -7.797 8.167 -18.161 1.00 93.06 195 ALA A O 1
ATOM 1470 N N . GLY A 1 196 ? -9.588 8.481 -16.841 1.00 92.88 196 GLY A N 1
ATOM 1471 C CA . GLY A 1 196 ? -10.502 7.641 -17.621 1.00 92.88 196 GLY A CA 1
ATOM 1472 C C . GLY A 1 196 ? -10.290 6.135 -17.433 1.00 92.88 196 GLY A C 1
ATOM 1473 O O . GLY A 1 196 ? -9.520 5.696 -16.582 1.00 92.88 196 GLY A O 1
ATOM 1474 N N . TYR A 1 197 ? -11.006 5.338 -18.226 1.00 91.88 197 TYR A N 1
ATOM 1475 C CA . TYR A 1 197 ? -10.907 3.878 -18.192 1.00 91.88 197 TYR A CA 1
ATOM 1476 C C . TYR A 1 197 ? -9.825 3.368 -19.154 1.00 91.88 197 TYR A C 1
ATOM 1478 O O . TYR A 1 197 ? -9.689 3.915 -20.252 1.00 91.88 197 TYR A O 1
ATOM 1486 N N . PRO A 1 198 ? -9.079 2.307 -18.793 1.00 90.88 198 PRO A N 1
ATOM 1487 C CA . PRO A 1 198 ? -8.154 1.672 -19.721 1.00 90.88 198 PRO A CA 1
ATOM 1488 C C . PRO A 1 198 ? -8.908 1.046 -20.897 1.00 90.88 198 PRO A C 1
ATOM 1490 O O . PRO A 1 198 ? -9.999 0.501 -20.731 1.00 90.88 198 PRO A O 1
ATOM 1493 N N . SER A 1 199 ? -8.291 1.053 -22.080 1.00 91.12 199 SER A N 1
ATOM 1494 C CA . SER A 1 199 ? -8.754 0.212 -23.186 1.00 91.12 199 SER A CA 1
ATOM 1495 C C . SER A 1 199 ? -8.554 -1.271 -22.860 1.00 91.12 199 SER A C 1
ATOM 1497 O O . SER A 1 199 ? -7.633 -1.640 -22.124 1.00 91.12 199 SER A O 1
ATOM 1499 N N . GLU A 1 200 ? -9.338 -2.147 -23.489 1.00 88.31 200 GLU A N 1
ATOM 1500 C CA . GLU A 1 200 ? -9.127 -3.599 -23.394 1.00 88.31 200 GLU A CA 1
ATOM 1501 C C . GLU A 1 200 ? -7.709 -4.004 -23.825 1.00 88.31 200 GLU A C 1
ATOM 1503 O O . GLU A 1 200 ? -7.082 -4.840 -23.183 1.00 88.31 200 GLU A O 1
ATOM 1508 N N . SER A 1 201 ? -7.150 -3.350 -24.850 1.00 88.44 201 SER A N 1
ATOM 1509 C CA . SER A 1 201 ? -5.767 -3.578 -25.293 1.00 88.44 201 SER A CA 1
ATOM 1510 C C . SER A 1 201 ? -4.722 -3.205 -24.234 1.00 88.44 201 SER A C 1
ATOM 1512 O O . SER A 1 201 ? -3.698 -3.880 -24.095 1.00 88.44 201 SER A O 1
ATOM 1514 N N . THR A 1 202 ? -4.978 -2.158 -23.446 1.00 89.19 202 THR A N 1
ATOM 1515 C CA . THR A 1 202 ? -4.121 -1.781 -22.316 1.00 89.19 202 THR A CA 1
ATOM 1516 C C . THR A 1 202 ? -4.192 -2.845 -21.230 1.00 89.19 202 THR A C 1
ATOM 1518 O O . THR A 1 202 ? -3.160 -3.291 -20.741 1.00 89.19 202 THR A O 1
ATOM 1521 N N . LEU A 1 203 ? -5.392 -3.314 -20.885 1.00 86.00 203 LEU A N 1
ATOM 1522 C CA . LEU A 1 203 ? -5.549 -4.386 -19.903 1.00 86.00 203 LEU A CA 1
ATOM 1523 C C . LEU A 1 203 ? -4.859 -5.675 -20.369 1.00 86.00 203 LEU A C 1
ATOM 1525 O O . LEU A 1 203 ? -4.088 -6.257 -19.611 1.00 86.00 203 LEU A O 1
ATOM 1529 N N . ALA A 1 204 ? -5.056 -6.082 -21.622 1.00 83.00 204 ALA A N 1
ATOM 1530 C CA . ALA A 1 204 ? -4.466 -7.297 -22.180 1.00 83.00 204 ALA A CA 1
ATOM 1531 C C . ALA A 1 204 ? -2.928 -7.261 -22.228 1.00 83.00 204 ALA A C 1
ATOM 1533 O O . ALA A 1 204 ? -2.288 -8.278 -22.003 1.00 83.00 204 ALA A O 1
ATOM 1534 N N . SER A 1 205 ? -2.323 -6.100 -22.492 1.00 84.50 205 SER A N 1
ATOM 1535 C CA . SER A 1 205 ? -0.856 -5.964 -22.565 1.00 84.50 205 SER A CA 1
ATOM 1536 C C . SER A 1 205 ? -0.168 -5.826 -21.205 1.00 84.50 205 SER A C 1
ATOM 1538 O O . SER A 1 205 ? 1.027 -6.097 -21.091 1.00 84.50 205 SER A O 1
ATOM 1540 N N . ARG A 1 206 ? -0.899 -5.384 -20.176 1.00 85.81 206 ARG A N 1
ATOM 1541 C CA . ARG A 1 206 ? -0.370 -5.193 -18.814 1.00 85.81 206 ARG A CA 1
ATOM 1542 C C . ARG A 1 206 ? -0.726 -6.324 -17.861 1.00 85.81 206 ARG A C 1
ATOM 1544 O O . ARG A 1 206 ? -0.158 -6.411 -16.774 1.00 85.81 206 ARG A O 1
ATOM 1551 N N . THR A 1 207 ? -1.660 -7.176 -18.267 1.00 74.56 207 THR A N 1
ATOM 1552 C CA . THR A 1 207 ? -1.933 -8.436 -17.594 1.00 74.56 207 THR A CA 1
ATOM 1553 C C . THR A 1 207 ? -1.091 -9.531 -18.232 1.00 74.56 207 THR A C 1
ATOM 1555 O O . THR A 1 207 ? -1.134 -9.744 -19.436 1.00 74.56 207 THR A O 1
ATOM 1558 N N . PHE A 1 208 ? -0.362 -10.297 -17.429 1.00 67.38 208 PHE A N 1
ATOM 1559 C CA . PHE A 1 208 ? 0.246 -11.553 -17.872 1.00 67.38 208 PHE A CA 1
ATOM 1560 C C . PHE A 1 208 ? -0.803 -12.658 -18.034 1.00 67.38 208 PHE A C 1
ATOM 1562 O O . PHE A 1 208 ? -0.478 -13.822 -17.866 1.00 67.38 208 PHE A O 1
ATOM 1569 N N . TYR A 1 209 ? -2.072 -12.337 -18.302 1.00 52.00 209 TYR A N 1
ATOM 1570 C CA . TYR A 1 209 ? -3.132 -13.332 -18.429 1.00 52.00 209 TYR A CA 1
ATOM 1571 C C . TYR A 1 209 ? -2.871 -14.247 -19.645 1.00 52.00 209 TYR A C 1
ATOM 1573 O O . TYR A 1 209 ? -2.584 -13.734 -20.726 1.00 52.00 209 TYR A O 1
ATOM 1581 N N . PRO A 1 210 ? -2.982 -15.587 -19.513 1.00 50.94 210 PRO A N 1
ATOM 1582 C CA . PRO A 1 210 ? -3.412 -16.354 -18.333 1.00 50.94 210 PRO A CA 1
ATOM 1583 C C . PRO A 1 210 ? -2.275 -16.807 -17.386 1.00 50.94 210 PRO A C 1
ATOM 1585 O O . PRO A 1 210 ? -2.526 -17.554 -16.450 1.00 50.94 210 PRO A O 1
ATOM 1588 N N . GLN A 1 211 ? -1.033 -16.381 -17.605 1.00 54.88 211 GLN A N 1
ATOM 1589 C CA . GLN A 1 211 ? 0.195 -16.824 -16.927 1.00 54.88 211 GLN A CA 1
ATOM 1590 C C . GLN A 1 211 ? 0.428 -16.309 -15.495 1.00 54.88 211 GLN A C 1
ATOM 1592 O O . GLN A 1 211 ? 1.509 -16.531 -14.944 1.00 54.88 211 GLN A O 1
ATOM 1597 N N . TYR A 1 212 ? -0.531 -15.630 -14.864 1.00 59.09 212 TYR A N 1
ATOM 1598 C CA . TYR A 1 212 ? -0.406 -15.338 -13.437 1.00 59.09 212 TYR A CA 1
ATOM 1599 C C . TYR A 1 212 ? -0.560 -16.637 -12.646 1.00 59.09 212 TYR A C 1
ATOM 1601 O O . TYR A 1 212 ? -1.673 -17.155 -12.521 1.00 59.09 212 TYR A O 1
ATOM 1609 N N . SER A 1 213 ? 0.544 -17.156 -12.099 1.00 50.69 213 SER A N 1
ATOM 1610 C CA . SER A 1 213 ? 0.426 -18.143 -11.030 1.00 50.69 213 SER A CA 1
ATOM 1611 C C . SER A 1 213 ? -0.346 -17.501 -9.875 1.00 50.69 213 SER A C 1
ATOM 1613 O O . SER A 1 213 ? -0.073 -16.366 -9.484 1.00 50.69 213 SER A O 1
ATOM 1615 N N . LYS A 1 214 ? -1.355 -18.218 -9.377 1.00 49.25 214 LYS A N 1
ATOM 1616 C CA . LYS A 1 214 ? -2.094 -17.852 -8.162 1.00 49.25 214 LYS A CA 1
ATOM 1617 C C . LYS A 1 214 ? -1.391 -18.358 -6.904 1.00 49.25 214 LYS A C 1
ATOM 1619 O O . LYS A 1 214 ? -1.900 -18.136 -5.807 1.00 49.25 214 LYS A O 1
ATOM 1624 N N . ASP A 1 215 ? -0.264 -19.044 -7.065 1.00 46.47 215 ASP A N 1
ATOM 1625 C CA . ASP A 1 215 ? 0.517 -19.557 -5.958 1.00 46.47 215 ASP A CA 1
ATOM 1626 C C . ASP A 1 215 ? 1.223 -18.373 -5.298 1.00 46.47 215 ASP A C 1
ATOM 1628 O O . ASP A 1 215 ? 2.025 -17.665 -5.915 1.00 46.47 215 ASP A O 1
ATOM 1632 N N . VAL A 1 216 ? 0.902 -18.139 -4.027 1.00 48.12 216 VAL A N 1
ATOM 1633 C CA . VAL A 1 216 ? 1.743 -17.311 -3.167 1.00 48.12 216 VAL A CA 1
ATOM 1634 C C . VAL A 1 216 ? 3.113 -17.984 -3.146 1.00 48.12 216 VAL A C 1
ATOM 1636 O O . VAL A 1 216 ? 3.201 -19.200 -2.974 1.00 48.12 216 VAL A O 1
ATOM 1639 N N . VAL A 1 217 ? 4.195 -17.228 -3.334 1.00 45.09 217 VAL A N 1
ATOM 1640 C CA . VAL A 1 217 ? 5.535 -17.778 -3.101 1.00 45.09 217 VAL A CA 1
ATOM 1641 C C . VAL A 1 217 ? 5.669 -17.975 -1.598 1.00 45.09 217 VAL A C 1
ATOM 1643 O O . VAL A 1 217 ? 6.038 -17.063 -0.868 1.00 45.09 217 VAL A O 1
ATOM 1646 N N . GLU A 1 218 ? 5.294 -19.160 -1.124 1.00 37.91 218 GLU A N 1
ATOM 1647 C CA . GLU A 1 218 ? 5.298 -19.484 0.303 1.00 37.91 218 GLU A CA 1
ATOM 1648 C C . GLU A 1 218 ? 6.709 -19.759 0.846 1.00 37.91 218 GLU A C 1
ATOM 1650 O O . GLU A 1 218 ? 6.862 -19.914 2.050 1.00 37.91 218 GLU A O 1
ATOM 1655 N N . ASN A 1 219 ? 7.751 -19.798 0.002 1.00 33.69 219 ASN A N 1
ATOM 1656 C CA . ASN A 1 219 ? 9.081 -20.267 0.408 1.00 33.69 219 ASN A CA 1
ATOM 1657 C C . ASN A 1 219 ? 10.259 -19.597 -0.337 1.00 33.69 219 ASN A C 1
ATOM 1659 O O . ASN A 1 219 ? 11.000 -20.288 -1.038 1.00 33.69 219 ASN A O 1
ATOM 1663 N N . ILE A 1 220 ? 10.469 -18.281 -0.180 1.00 40.97 220 ILE A N 1
ATOM 1664 C CA . ILE A 1 220 ? 11.791 -17.659 -0.434 1.00 40.97 220 ILE A CA 1
ATOM 1665 C C . ILE A 1 220 ? 12.190 -16.740 0.716 1.00 40.97 220 ILE A C 1
ATOM 1667 O O . ILE A 1 220 ? 11.444 -15.767 0.980 1.00 40.97 220 ILE A O 1
#

Foldseek 3Di:
DDDDDDDDDDDDDDPPPPPPPPPVPPPQDQLDQDPLRCQLQVPPADADEAACADLVCLVVLLVVLQVCVPGRYEYEYEPDLFCPPAADPSVLVSLVSCVVSSYQYAYEFECLQVPPDDLVRSLVRLVSCCVRRPPSHQAYEYECHHQDPVCQVSLLSSLVSNSSSVNSAYEYENLAAHHLSNLLSHPYYNHHDDPDDDDPVRVVVRDPPPPDDPDNCSDD

Radius of gyration: 25.29 Å; chains: 1; bounding box: 90×61×78 Å

pLDDT: mean 85.11, std 20.98, range [33.69, 98.88]